Protein 5Z1Q (pdb70)

CATH classification: 1.10.238.10

Solvent-accessible surface area: 11464 Å² total

B-factor: mean 43.56, std 15.95, range [17.26, 105.07]

Sequence (215 aa):
LSEEQKQEIKEAFDLFDTNKTGSIDYHELKVARALGFDVKKPEILELNEYDREGNGYIGFDDFLDITEKIKNLSEEQKQEIKEAFDLFDTNKTGSIDYHELKVARALGFDVKKPEILELNEYDREGNGYIGFDDFLDITEKIKLSEEQKQEIKEAFDLFDTNKTGSIDYHELKVARALGFDVKKPEILELNEYDREGNGYIGFDDFLDITEKIKN

Foldseek 3Di:
DDPVVLVVLVVLQVVLPPVPDQKDAQVSLCVSVVVVDNDDDVVSVVLVVAPPVPPRIHGSVSSSVCCVVPVD/DDPVVLVLLVVLLVVLPVVVPQKDALVSLCVSVVVVDNDDDVVSVVLVVAPPVPPRIHGSVSSVVCVVVVD/DDPVVLVVLVVLLVVLCVPPDQWDFLVSLCVSVVVVDNDDDVVSVVLVVAPPVPPRIHGSVSSVVCCVVVVD

Structure (mmCIF, N/CA/C/O backbone):
data_5Z1Q
#
_entry.id   5Z1Q
#
_cell.length_a   42.945
_cell.length_b   43.045
_cell.length_c   43.087
_cell.angle_alpha   106.88
_cell.angle_beta   106.89
_cell.angle_gamma   106.61
#
_symmetry.space_group_name_H-M   'P 1'
#
loop_
_entity.id
_entity.type
_entity.pdbx_description
1 polymer 'Centrin protein'
2 non-polymer 'CALCIUM ION'
3 non-polymer 'CHLORIDE ION'
4 water water
#
loop_
_atom_site.group_PDB
_atom_site.id
_atom_site.type_symbol
_atom_site.label_atom_id
_atom_site.label_alt_id
_atom_site.label_comp_id
_atom_site.label_asym_id
_atom_site.label_entity_id
_atom_site.label_seq_id
_atom_site.pdbx_PDB_ins_code
_atom_site.Cartn_x
_atom_site.Cartn_y
_atom_site.Cartn_z
_atom_site.occupancy
_atom_site.B_iso_or_equiv
_atom_site.auth_seq_id
_atom_site.auth_comp_id
_atom_site.auth_asym_id
_atom_site.auth_atom_id
_atom_site.pdbx_PDB_model_num
ATOM 1 N N . LEU A 1 21 ? -8.498 2.425 18.955 1.00 64.69 21 LEU A N 1
ATOM 2 C CA . LEU A 1 21 ? -8.660 3.844 19.246 1.00 54.29 21 LEU A CA 1
ATOM 3 C C . LEU A 1 21 ? -7.937 4.214 20.536 1.00 67.47 21 LEU A C 1
ATOM 4 O O . LEU A 1 21 ? -7.404 5.316 20.667 1.00 61.56 21 LEU A O 1
ATOM 9 N N . SER A 1 22 ? -7.921 3.284 21.489 1.00 49.54 22 SER A N 1
ATOM 10 C CA . SER A 1 22 ? -7.246 3.520 22.755 1.00 49.43 22 SER A CA 1
ATOM 11 C C . SER A 1 22 ? -5.731 3.499 22.562 1.00 48.86 22 SER A C 1
ATOM 12 O O . SER A 1 22 ? -5.210 3.065 21.530 1.00 47.42 22 SER A O 1
ATOM 15 N N . GLU A 1 23 ? -5.019 3.978 23.585 1.00 47.84 23 GLU A N 1
ATOM 16 C CA . GLU A 1 23 ? -3.562 4.017 23.515 1.00 55.66 23 GLU A CA 1
ATOM 17 C C . GLU A 1 23 ? -2.976 2.613 23.441 1.00 54.46 23 GLU A C 1
ATOM 18 O O . GLU A 1 23 ? -1.971 2.386 22.756 1.00 59.97 23 GLU A O 1
ATOM 24 N N . GLU A 1 24 ? -3.591 1.656 24.140 1.00 56.38 24 GLU A N 1
ATOM 25 C CA . GLU A 1 24 ? -3.140 0.271 24.050 1.00 54.31 24 GLU A CA 1
ATOM 26 C C . GLU A 1 24 ? -3.338 -0.281 22.643 1.00 51.72 24 GLU A C 1
ATOM 27 O O . GLU A 1 24 ? -2.466 -0.977 22.112 1.00 54.97 24 GLU A O 1
ATOM 33 N N . GLN A 1 25 ? -4.480 0.026 22.023 1.00 46.37 25 GLN A N 1
ATOM 34 C CA . GLN A 1 25 ? -4.750 -0.471 20.678 1.00 42.78 25 GLN A CA 1
ATOM 35 C C . GLN A 1 25 ? -3.851 0.199 19.646 1.00 48.21 25 GLN A C 1
ATOM 36 O O . GLN A 1 25 ? -3.444 -0.436 18.665 1.00 40.42 25 GLN A O 1
ATOM 42 N N . LYS A 1 26 ? -3.533 1.482 19.844 1.00 45.25 26 LYS A N 1
ATOM 43 C CA . LYS A 1 26 ? -2.661 2.177 18.902 1.00 45.48 26 LYS A CA 1
ATOM 44 C C . LYS A 1 26 ? -1.233 1.647 18.971 1.00 43.68 26 LYS A C 1
ATOM 45 O O . LYS A 1 26 ? -0.540 1.581 17.949 1.00 38.28 26 LYS A O 1
ATOM 51 N N . GLN A 1 27 ? -0.775 1.269 20.167 1.00 36.66 27 GLN A N 1
ATOM 52 C CA . GLN A 1 27 ? 0.570 0.719 20.296 1.00 42.16 27 GLN A CA 1
ATOM 53 C C . GLN A 1 27 ? 0.691 -0.615 19.572 1.00 44.21 27 GLN A C 1
ATOM 54 O O . GLN A 1 27 ? 1.683 -0.860 18.878 1.00 45.54 27 GLN A O 1
ATOM 60 N N . GLU A 1 28 ? -0.313 -1.486 19.713 1.00 36.44 28 GLU A N 1
ATOM 61 C CA . GLU A 1 28 ? -0.281 -2.772 19.022 1.00 41.65 28 GLU A CA 1
ATOM 62 C C . GLU A 1 28 ? -0.228 -2.585 17.512 1.00 34.40 28 GLU A C 1
ATOM 63 O O . GLU A 1 28 ? 0.497 -3.304 16.814 1.00 38.88 28 GLU A O 1
ATOM 69 N N . ILE A 1 29 ? -0.995 -1.626 16.989 1.00 38.02 29 ILE A N 1
ATOM 70 C CA . ILE A 1 29 ? -0.936 -1.322 15.562 1.00 33.01 29 ILE A CA 1
ATOM 71 C C . ILE A 1 29 ? 0.438 -0.772 15.197 1.00 35.35 29 ILE A C 1
ATOM 72 O O . ILE A 1 29 ? 0.974 -1.057 14.119 1.00 34.21 29 ILE A O 1
ATOM 77 N N . LYS A 1 30 ? 1.036 0.014 16.096 1.00 35.00 30 LYS A N 1
ATOM 78 C CA . LYS A 1 30 ? 2.385 0.516 15.859 1.00 30.73 30 LYS A CA 1
ATOM 79 C C . LYS A 1 30 ? 3.413 -0.610 15.862 1.00 38.04 30 LYS A C 1
ATOM 80 O O . LYS A 1 30 ? 4.385 -0.560 15.099 1.00 46.71 30 LYS A O 1
ATOM 86 N N . GLU A 1 31 ? 3.217 -1.631 16.701 1.00 44.85 31 GLU A N 1
ATOM 87 C CA . GLU A 1 31 ? 4.152 -2.752 16.726 1.00 39.80 31 GLU A CA 1
ATOM 88 C C . GLU A 1 31 ? 4.144 -3.507 15.403 1.00 38.71 31 GLU A C 1
ATOM 89 O O . GLU A 1 31 ? 5.198 -3.942 14.925 1.00 47.89 31 GLU A O 1
ATOM 95 N N . ALA A 1 32 ? 2.967 -3.670 14.795 1.00 34.02 32 ALA A N 1
ATOM 96 C CA . ALA A 1 32 ? 2.891 -4.352 13.508 1.00 36.99 32 ALA A CA 1
ATOM 97 C C . ALA A 1 32 ? 3.574 -3.541 12.415 1.00 30.47 32 ALA A C 1
ATOM 98 O O . ALA A 1 32 ? 4.192 -4.109 11.507 1.00 38.79 32 ALA A O 1
ATOM 100 N N . PHE A 1 33 ? 3.475 -2.212 12.486 1.00 37.50 33 PHE A N 1
ATOM 101 C CA . PHE A 1 33 ? 4.115 -1.368 11.483 1.00 34.69 33 PHE A CA 1
ATOM 102 C C . PHE A 1 33 ? 5.632 -1.390 11.630 1.00 38.75 33 PHE A C 1
ATOM 103 O O . PHE A 1 33 ? 6.357 -1.515 10.636 1.00 33.14 33 PHE A O 1
ATOM 111 N N . ASP A 1 34 ? 6.129 -1.277 12.864 1.00 40.36 34 ASP A N 1
ATOM 112 C CA . ASP A 1 34 ? 7.569 -1.244 13.094 1.00 39.32 34 ASP A CA 1
ATOM 113 C C . ASP A 1 34 ? 8.239 -2.582 12.811 1.00 36.54 34 ASP A C 1
ATOM 114 O O . ASP A 1 34 ? 9.453 -2.616 12.585 1.00 42.51 34 ASP A O 1
ATOM 119 N N . LEU A 1 35 ? 7.482 -3.681 12.819 1.00 35.94 35 LEU A N 1
ATOM 120 C CA . LEU A 1 35 ? 8.082 -4.989 12.574 1.00 27.35 35 LEU A CA 1
ATOM 121 C C . LEU A 1 35 ? 8.510 -5.139 11.120 1.00 28.28 35 LEU A C 1
ATOM 122 O O . LEU A 1 35 ? 9.559 -5.729 10.833 1.00 43.49 35 LEU A O 1
ATOM 127 N N . PHE A 1 36 ? 7.717 -4.613 10.189 1.00 37.59 36 PHE A N 1
ATOM 128 C CA . PHE A 1 36 ? 7.997 -4.729 8.764 1.00 29.66 36 PHE A CA 1
ATOM 129 C C . PHE A 1 36 ? 8.500 -3.429 8.160 1.00 43.84 36 PHE A C 1
ATOM 130 O O . PHE A 1 36 ? 8.531 -3.296 6.933 1.00 43.87 36 PHE A O 1
ATOM 138 N N . ASP A 1 37 ? 8.887 -2.467 8.993 1.00 40.62 37 ASP A N 1
ATOM 139 C CA . ASP A 1 37 ? 9.535 -1.241 8.536 1.00 49.54 37 ASP A CA 1
ATOM 140 C C . ASP A 1 37 ? 11.035 -1.505 8.517 1.00 64.99 37 ASP A C 1
ATOM 141 O O . ASP A 1 37 ? 11.751 -1.240 9.486 1.00 72.97 37 ASP A O 1
ATOM 146 N N . THR A 1 38 ? 11.514 -2.044 7.394 1.00 56.52 38 THR A N 1
ATOM 147 C CA . THR A 1 38 ? 12.889 -2.514 7.272 1.00 55.46 38 THR A CA 1
ATOM 148 C C . THR A 1 38 ? 13.909 -1.385 7.314 1.00 74.10 38 THR A C 1
ATOM 149 O O . THR A 1 38 ? 14.746 -1.328 8.221 1.00 86.19 38 THR A O 1
ATOM 153 N N . ASN A 1 39 ? 13.846 -0.478 6.340 1.00 67.77 39 ASN A N 1
ATOM 154 C CA . ASN A 1 39 ? 14.899 0.513 6.161 1.00 81.14 39 ASN A CA 1
ATOM 155 C C . ASN A 1 39 ? 14.877 1.595 7.235 1.00 80.15 39 ASN A C 1
ATOM 156 O O . ASN A 1 39 ? 15.516 2.639 7.075 1.00 81.57 39 ASN A O 1
ATOM 161 N N . LYS A 1 40 ? 14.162 1.344 8.335 1.00 71.03 40 LYS A N 1
ATOM 162 C CA . LYS A 1 40 ? 13.961 2.292 9.430 1.00 62.95 40 LYS A CA 1
ATOM 163 C C . LYS A 1 40 ? 13.349 3.606 8.956 1.00 68.76 40 LYS A C 1
ATOM 164 O O . LYS A 1 40 ? 13.436 4.623 9.650 1.00 64.76 40 LYS A O 1
ATOM 170 N N . THR A 1 41 ? 12.705 3.597 7.795 1.00 65.87 41 THR A N 1
ATOM 171 C CA . THR A 1 41 ? 11.968 4.761 7.325 1.00 43.31 41 THR A CA 1
ATOM 172 C C . THR A 1 41 ? 10.596 4.732 7.998 1.00 54.07 41 THR A C 1
ATOM 173 O O . THR A 1 41 ? 10.309 3.904 8.866 1.00 79.11 41 THR A O 1
ATOM 177 N N . GLY A 1 42 ? 9.728 5.657 7.606 1.00 52.42 42 GLY A N 1
ATOM 178 C CA . GLY A 1 42 ? 8.416 5.726 8.212 1.00 37.43 42 GLY A CA 1
ATOM 179 C C . GLY A 1 42 ? 7.375 5.148 7.281 1.00 27.13 42 GLY A C 1
ATOM 180 O O . GLY A 1 42 ? 6.195 5.500 7.358 1.00 52.63 42 GLY A O 1
ATOM 181 N N . SER A 1 43 ? 7.804 4.241 6.406 1.00 27.01 43 SER A N 1
ATOM 182 C CA . SER A 1 43 ? 6.993 3.804 5.283 1.00 39.81 43 SER A CA 1
ATOM 183 C C . SER A 1 43 ? 7.023 2.288 5.148 1.00 33.65 43 SER A C 1
ATOM 184 O O . SER A 1 43 ? 7.922 1.610 5.652 1.00 40.82 43 SER A O 1
ATOM 187 N N . ILE A 1 44 ? 6.017 1.771 4.448 1.00 40.20 44 ILE A N 1
ATOM 188 C CA . ILE A 1 44 ? 5.937 0.367 4.066 1.00 35.00 44 ILE A CA 1
ATOM 189 C C . ILE A 1 44 ? 5.454 0.301 2.624 1.00 31.21 44 ILE A C 1
ATOM 190 O O . ILE A 1 44 ? 4.643 1.129 2.194 1.00 32.38 44 ILE A O 1
ATOM 195 N N . ASP A 1 45 ? 5.954 -0.677 1.874 1.00 33.92 45 ASP A N 1
ATOM 196 C CA . ASP A 1 45 ? 5.558 -0.838 0.482 1.00 36.22 45 ASP A CA 1
ATOM 197 C C . ASP A 1 45 ? 4.492 -1.934 0.405 1.00 36.88 45 ASP A C 1
ATOM 198 O O . ASP A 1 45 ? 4.058 -2.468 1.428 1.00 36.19 45 ASP A O 1
ATOM 203 N N . TYR A 1 46 ? 4.061 -2.280 -0.811 1.00 35.74 46 TYR A N 1
ATOM 204 C CA . TYR A 1 46 ? 3.003 -3.272 -0.976 1.00 33.03 46 TYR A CA 1
ATOM 205 C C . TYR A 1 46 ? 3.170 -4.539 -0.145 1.00 35.76 46 TYR A C 1
ATOM 206 O O . TYR A 1 46 ? 2.278 -4.911 0.626 1.00 40.95 46 TYR A O 1
ATOM 215 N N . HIS A 1 47 ? 4.311 -5.216 -0.293 1.00 37.28 47 HIS A N 1
ATOM 216 C CA . HIS A 1 47 ? 4.507 -6.500 0.373 1.00 34.04 47 HIS A CA 1
ATOM 217 C C . HIS A 1 47 ? 4.486 -6.353 1.889 1.00 34.20 47 HIS A C 1
ATOM 218 O O . HIS A 1 47 ? 3.993 -7.237 2.599 1.00 41.53 47 HIS A O 1
ATOM 225 N N . GLU A 1 48 ? 5.018 -5.244 2.403 1.00 30.85 48 GLU A N 1
ATOM 226 C CA . GLU A 1 48 ? 5.060 -5.053 3.848 1.00 38.18 48 GLU A CA 1
ATOM 227 C C . GLU A 1 48 ? 3.687 -4.707 4.409 1.00 37.17 48 GLU A C 1
ATOM 228 O O . GLU A 1 48 ? 3.411 -4.988 5.581 1.00 42.55 48 GLU A O 1
ATOM 234 N N . LEU A 1 49 ? 2.815 -4.109 3.595 1.00 32.70 49 LEU A N 1
ATOM 235 C CA . LEU A 1 49 ? 1.448 -3.860 4.041 1.00 34.92 49 LEU A CA 1
ATOM 236 C C . LEU A 1 49 ? 0.663 -5.161 4.155 1.00 31.21 49 LEU A C 1
ATOM 237 O O . LEU A 1 49 ? -0.172 -5.311 5.054 1.00 33.67 49 LEU A O 1
ATOM 242 N N . LYS A 1 50 ? 0.924 -6.116 3.259 1.00 34.32 50 LYS A N 1
ATOM 243 C CA . LYS A 1 50 ? 0.195 -7.380 3.285 1.00 38.67 50 LYS A CA 1
ATOM 244 C C . LYS A 1 50 ? 0.496 -8.167 4.554 1.00 30.96 50 LYS A C 1
ATOM 245 O O . LYS A 1 50 ? -0.419 -8.624 5.249 1.00 28.46 50 LYS A O 1
ATOM 251 N N . VAL A 1 51 ? 1.781 -8.335 4.873 1.00 27.28 51 VAL A N 1
ATOM 252 C CA . VAL A 1 51 ? 2.151 -9.134 6.036 1.00 31.14 51 VAL A CA 1
ATOM 253 C C . VAL A 1 51 ? 1.802 -8.411 7.331 1.00 27.38 51 VAL A C 1
ATOM 254 O O . VAL A 1 51 ? 1.515 -9.054 8.349 1.00 27.65 51 VAL A O 1
ATOM 258 N N . ALA A 1 52 ? 1.818 -7.076 7.325 1.00 25.70 52 ALA A N 1
ATOM 259 C CA . ALA A 1 52 ? 1.462 -6.333 8.529 1.00 28.94 52 ALA A CA 1
ATOM 260 C C . ALA A 1 52 ? -0.010 -6.516 8.876 1.00 28.59 52 ALA A C 1
ATOM 261 O O . ALA A 1 52 ? -0.359 -6.700 10.048 1.00 28.71 52 ALA A O 1
ATOM 271 N N . ARG A 1 54 ? -1.861 -9.051 7.850 1.00 24.53 54 ARG A N 1
ATOM 272 C CA . ARG A 1 54 ? -2.010 -10.459 8.201 1.00 26.03 54 ARG A CA 1
ATOM 273 C C . ARG A 1 54 ? -1.487 -10.743 9.602 1.00 27.99 54 ARG A C 1
ATOM 274 O O . ARG A 1 54 ? -1.987 -11.650 10.277 1.00 30.10 54 ARG A O 1
ATOM 282 N N . ALA A 1 55 ? -0.486 -9.985 10.054 1.00 25.77 55 ALA A N 1
ATOM 283 C CA . ALA A 1 55 ? -0.010 -10.096 11.426 1.00 32.42 55 ALA A CA 1
ATOM 284 C C . ALA A 1 55 ? -1.015 -9.557 12.432 1.00 32.26 55 ALA A C 1
ATOM 285 O O . ALA A 1 55 ? -0.872 -9.821 13.630 1.00 34.45 55 ALA A O 1
ATOM 287 N N . LEU A 1 56 ? -2.015 -8.805 11.982 1.00 36.95 56 LEU A N 1
ATOM 288 C CA . LEU A 1 56 ? -3.083 -8.327 12.845 1.00 30.89 56 LEU A CA 1
ATOM 289 C C . LEU A 1 56 ? -4.358 -9.145 12.695 1.00 29.83 56 LEU A C 1
ATOM 290 O O . LEU A 1 56 ? -5.400 -8.752 13.227 1.00 36.98 56 LEU A O 1
ATOM 295 N N . GLY A 1 57 ? -4.301 -10.265 11.980 1.00 33.20 57 GLY A N 1
ATOM 296 C CA . GLY A 1 57 ? -5.426 -11.168 11.870 1.00 27.64 57 GLY A CA 1
ATOM 297 C C . GLY A 1 57 ? -6.313 -10.988 10.659 1.00 29.95 57 GLY A C 1
ATOM 298 O O . GLY A 1 57 ? -7.386 -11.599 10.609 1.00 39.15 57 GLY A O 1
ATOM 299 N N . PHE A 1 58 ? -5.904 -10.183 9.682 1.00 38.50 58 PHE A N 1
ATOM 300 C CA . PHE A 1 58 ? -6.714 -9.905 8.499 1.00 31.64 58 PHE A CA 1
ATOM 301 C C . PHE A 1 58 ? -6.065 -10.561 7.287 1.00 36.56 58 PHE A C 1
ATOM 302 O O . PHE A 1 58 ? -4.968 -10.171 6.874 1.00 38.44 58 PHE A O 1
ATOM 310 N N . ASP A 1 59 ? -6.751 -11.553 6.715 1.00 47.15 59 ASP A N 1
ATOM 311 C CA . ASP A 1 59 ? -6.262 -12.270 5.537 1.00 46.29 59 ASP A CA 1
ATOM 312 C C . ASP A 1 59 ? -6.597 -11.462 4.282 1.00 42.50 59 ASP A C 1
ATOM 313 O O . ASP A 1 59 ? -7.480 -11.798 3.491 1.00 49.76 59 ASP A O 1
ATOM 318 N N . VAL A 1 60 ? -5.860 -10.371 4.109 1.00 38.19 60 VAL A N 1
ATOM 319 C CA . VAL A 1 60 ? -6.042 -9.509 2.948 1.00 35.12 60 VAL A CA 1
ATOM 320 C C . VAL A 1 60 ? -5.352 -10.129 1.740 1.00 43.73 60 VAL A C 1
ATOM 321 O O . VAL A 1 60 ? -4.319 -10.797 1.856 1.00 41.34 60 VAL A O 1
ATOM 325 N N . LYS A 1 61 ? -5.935 -9.910 0.567 1.00 33.61 61 LYS A N 1
ATOM 326 C CA . LYS A 1 61 ? -5.395 -10.404 -0.689 1.00 34.46 61 LYS A CA 1
ATOM 327 C C . LYS A 1 61 ? -5.028 -9.230 -1.589 1.00 40.94 61 LYS A C 1
ATOM 328 O O . LYS A 1 61 ? -5.344 -8.073 -1.303 1.00 26.76 61 LYS A O 1
ATOM 334 N N . LYS A 1 62 ? -4.360 -9.557 -2.695 1.00 27.15 62 LYS A N 1
ATOM 335 C CA . LYS A 1 62 ? -3.765 -8.547 -3.573 1.00 39.12 62 LYS A CA 1
ATOM 336 C C . LYS A 1 62 ? -4.734 -7.465 -4.037 1.00 38.32 62 LYS A C 1
ATOM 337 O O . LYS A 1 62 ? -4.363 -6.279 -3.977 1.00 28.96 62 LYS A O 1
ATOM 343 N N . PRO A 1 63 ? -5.951 -7.768 -4.511 1.00 30.53 63 PRO A N 1
ATOM 344 C CA . PRO A 1 63 ? -6.833 -6.676 -4.962 1.00 35.67 63 PRO A CA 1
ATOM 345 C C . PRO A 1 63 ? -7.178 -5.680 -3.868 1.00 31.42 63 PRO A C 1
ATOM 346 O O . PRO A 1 63 ? -7.314 -4.482 -4.147 1.00 36.80 63 PRO A O 1
ATOM 350 N N . GLU A 1 64 ? -7.320 -6.140 -2.624 1.00 29.73 64 GLU A N 1
ATOM 351 C CA . GLU A 1 64 ? -7.627 -5.221 -1.533 1.00 28.52 64 GLU A CA 1
ATOM 352 C C . GLU A 1 64 ? -6.415 -4.371 -1.172 1.00 26.61 64 GLU A C 1
ATOM 353 O O . GLU A 1 64 ? -6.554 -3.187 -0.840 1.00 25.02 64 GLU A O 1
ATOM 359 N N . ILE A 1 65 ? -5.217 -4.956 -1.233 1.00 25.50 65 ILE A N 1
ATOM 360 C CA . ILE A 1 65 ? -4.012 -4.222 -0.861 1.00 27.59 65 ILE A CA 1
ATOM 361 C C . ILE A 1 65 ? -3.708 -3.132 -1.882 1.00 25.50 65 ILE A C 1
ATOM 362 O O . ILE A 1 65 ? -3.396 -1.992 -1.517 1.00 36.78 65 ILE A O 1
ATOM 367 N N . LEU A 1 66 ? -3.793 -3.462 -3.174 1.00 24.51 66 LEU A N 1
ATOM 368 C CA . LEU A 1 66 ? -3.565 -2.456 -4.207 1.00 30.66 66 LEU A CA 1
ATOM 369 C C . LEU A 1 66 ? -4.592 -1.336 -4.130 1.00 32.14 66 LEU A C 1
ATOM 370 O O . LEU A 1 66 ? -4.275 -0.182 -4.440 1.00 36.32 66 LEU A O 1
ATOM 375 N N . GLU A 1 67 ? -5.821 -1.654 -3.721 1.00 33.22 67 GLU A N 1
ATOM 376 C CA . GLU A 1 67 ? -6.829 -0.615 -3.544 1.00 34.91 67 GLU A CA 1
ATOM 377 C C . GLU A 1 67 ? -6.463 0.310 -2.391 1.00 45.19 67 GLU A C 1
ATOM 378 O O . GLU A 1 67 ? -6.662 1.528 -2.475 1.00 44.02 67 GLU A O 1
ATOM 384 N N . LEU A 1 68 ? -5.920 -0.249 -1.306 1.00 32.59 68 LEU A N 1
ATOM 385 C CA . LEU A 1 68 ? -5.515 0.573 -0.171 1.00 35.71 68 LEU A CA 1
ATOM 386 C C . LEU A 1 68 ? -4.295 1.421 -0.507 1.00 27.62 68 LEU A C 1
ATOM 387 O O . LEU A 1 68 ? -4.217 2.589 -0.109 1.00 36.30 68 LEU A O 1
ATOM 400 N N . ASN A 1 70 ? -3.352 2.612 -3.486 1.00 38.70 70 ASN A N 1
ATOM 401 C CA . ASN A 1 70 ? -3.739 3.719 -4.355 1.00 4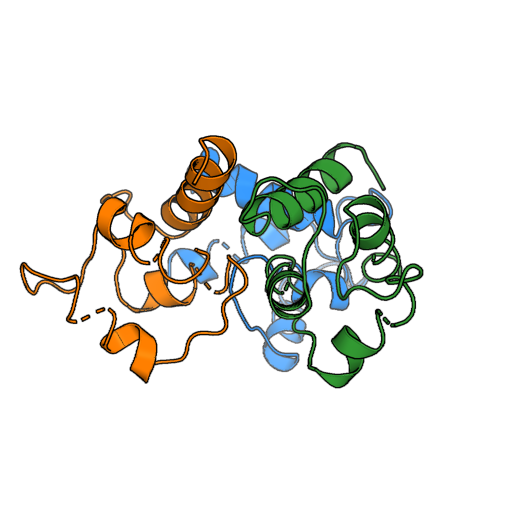1.55 70 ASN A CA 1
ATOM 402 C C . ASN A 1 70 ? -4.557 4.768 -3.613 1.00 35.79 70 ASN A C 1
ATOM 403 O O . ASN A 1 70 ? -4.577 5.935 -4.019 1.00 47.88 70 ASN A O 1
ATOM 408 N N . GLU A 1 71 ? -5.237 4.379 -2.532 1.00 47.42 71 GLU A N 1
ATOM 409 C CA . GLU A 1 71 ? -6.002 5.344 -1.751 1.00 32.31 71 GLU A CA 1
ATOM 410 C C . GLU A 1 71 ? -5.113 6.194 -0.853 1.00 42.22 71 GLU A C 1
ATOM 411 O O . GLU A 1 71 ? -5.453 7.347 -0.566 1.00 45.78 71 GLU A O 1
ATOM 417 N N . TYR A 1 72 ? -3.977 5.653 -0.406 1.00 30.61 72 TYR A N 1
ATOM 418 C CA . TYR A 1 72 ? -3.144 6.326 0.579 1.00 41.02 72 TYR A CA 1
ATOM 419 C C . TYR A 1 72 ? -1.769 6.731 0.067 1.00 39.37 72 TYR A C 1
ATOM 420 O O . TYR A 1 72 ? -1.130 7.585 0.689 1.00 39.62 72 TYR A O 1
ATOM 429 N N . ASP A 1 73 ? -1.295 6.151 -1.038 1.00 29.68 73 ASP A N 1
ATOM 430 C CA . ASP A 1 73 ? -0.036 6.578 -1.651 1.00 41.52 73 ASP A CA 1
ATOM 431 C C . ASP A 1 73 ? -0.331 7.806 -2.509 1.00 38.35 73 ASP A C 1
ATOM 432 O O . ASP A 1 73 ? -0.464 7.743 -3.733 1.00 47.61 73 ASP A O 1
ATOM 437 N N . ARG A 1 74 ? -0.435 8.953 -1.833 1.00 42.72 74 ARG A N 1
ATOM 438 C CA . ARG A 1 74 ? -0.820 10.185 -2.513 1.00 35.50 74 ARG A CA 1
ATOM 439 C C . ARG A 1 74 ? 0.300 10.705 -3.406 1.00 37.38 74 ARG A C 1
ATOM 440 O O . ARG A 1 74 ? 0.044 11.170 -4.523 1.00 49.12 74 ARG A O 1
ATOM 448 N N . GLU A 1 75 ? 1.545 10.638 -2.936 1.00 43.23 75 GLU A N 1
ATOM 449 C CA . GLU A 1 75 ? 2.676 11.097 -3.732 1.00 46.79 75 GLU A CA 1
ATOM 450 C C . GLU A 1 75 ? 3.053 10.124 -4.842 1.00 46.53 75 GLU A C 1
ATOM 451 O O . GLU A 1 75 ? 3.880 10.473 -5.691 1.00 47.51 75 GLU A O 1
ATOM 457 N N . GLY A 1 76 ? 2.475 8.928 -4.856 1.00 48.04 76 GLY A N 1
ATOM 458 C CA . GLY A 1 76 ? 2.729 7.976 -5.924 1.00 29.57 76 GLY A CA 1
ATOM 459 C C . GLY A 1 76 ? 4.145 7.443 -5.976 1.00 39.41 76 GLY A C 1
ATOM 460 O O . GLY A 1 76 ? 4.734 7.368 -7.062 1.00 48.45 76 GLY A O 1
ATOM 461 N N . ASN A 1 77 ? 4.707 7.068 -4.828 1.00 31.25 77 ASN A N 1
ATOM 462 C CA . ASN A 1 77 ? 6.054 6.517 -4.766 1.00 41.01 77 ASN A CA 1
ATOM 463 C C . ASN A 1 77 ? 6.084 5.069 -4.297 1.00 38.14 77 ASN A C 1
ATOM 464 O O . ASN A 1 77 ? 7.173 4.512 -4.121 1.00 36.75 77 ASN A O 1
ATOM 469 N N . GLY A 1 78 ? 4.925 4.446 -4.091 1.00 34.28 78 GLY A N 1
ATOM 470 C CA . GLY A 1 78 ? 4.884 3.061 -3.667 1.00 33.20 78 GLY A CA 1
ATOM 471 C C . GLY A 1 78 ? 5.031 2.838 -2.181 1.00 36.43 78 GLY A C 1
ATOM 472 O O . GLY A 1 78 ? 5.313 1.711 -1.763 1.00 27.86 78 GLY A O 1
ATOM 473 N N . TYR A 1 79 ? 4.848 3.875 -1.367 1.00 25.38 79 TYR A N 1
ATOM 474 C CA . TYR A 1 79 ? 4.979 3.767 0.078 1.00 35.35 79 TYR A CA 1
ATOM 475 C C . TYR A 1 79 ? 3.843 4.521 0.753 1.00 32.07 79 TYR A C 1
ATOM 476 O O . TYR A 1 79 ? 3.308 5.489 0.206 1.00 30.61 79 TYR A O 1
ATOM 485 N N . ILE A 1 80 ? 3.480 4.065 1.951 1.00 27.33 80 ILE A N 1
ATOM 486 C CA . ILE A 1 80 ? 2.519 4.755 2.801 1.00 33.31 80 ILE A CA 1
ATOM 487 C C . ILE A 1 80 ? 3.115 4.872 4.197 1.00 29.82 80 ILE A C 1
ATOM 488 O O . ILE A 1 80 ? 3.922 4.039 4.619 1.00 36.57 80 ILE A O 1
ATOM 493 N N . GLY A 1 81 ? 2.715 5.923 4.914 1.00 19.92 81 GLY A N 1
ATOM 494 C CA . GLY A 1 81 ? 3.219 6.170 6.248 1.00 26.47 81 GLY A CA 1
ATOM 495 C C . GLY A 1 81 ? 2.451 5.408 7.314 1.00 27.99 81 GLY A C 1
ATOM 496 O O . GLY A 1 81 ? 1.488 4.691 7.043 1.00 29.43 81 GLY A O 1
ATOM 497 N N . PHE A 1 82 ? 2.901 5.577 8.560 1.00 25.71 82 PHE A N 1
ATOM 498 C CA . P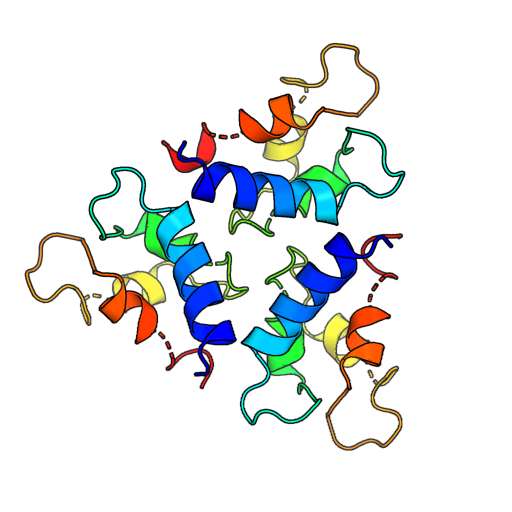HE A 1 82 ? 2.236 4.914 9.678 1.00 30.82 82 PHE A CA 1
ATOM 499 C C . PHE A 1 82 ? 0.831 5.462 9.892 1.00 31.47 82 PHE A C 1
ATOM 500 O O . PHE A 1 82 ? -0.105 4.697 10.157 1.00 29.57 82 PHE A O 1
ATOM 508 N N . ASP A 1 83 ? 0.664 6.783 9.796 1.00 24.68 83 ASP A N 1
ATOM 509 C CA . ASP A 1 83 ? -0.662 7.368 9.962 1.00 29.09 83 ASP A CA 1
ATOM 510 C C . ASP A 1 83 ? -1.608 6.924 8.856 1.00 26.43 83 ASP A C 1
ATOM 511 O O . ASP A 1 83 ? -2.823 6.848 9.071 1.00 30.21 83 ASP A O 1
ATOM 516 N N . ASP A 1 84 ? -1.075 6.632 7.667 1.00 27.06 84 ASP A N 1
ATOM 517 C CA . ASP A 1 84 ? -1.870 5.957 6.648 1.00 26.44 84 ASP A CA 1
ATOM 518 C C . ASP A 1 84 ? -2.263 4.562 7.116 1.00 24.51 84 ASP A C 1
ATOM 519 O O . ASP A 1 84 ? -3.424 4.155 6.997 1.00 29.48 84 ASP A O 1
ATOM 524 N N . PHE A 1 85 ? -1.298 3.818 7.662 1.00 29.75 85 PHE A N 1
ATOM 525 C CA . PHE A 1 85 ? -1.573 2.472 8.155 1.00 26.55 85 PHE A CA 1
ATOM 526 C C . PHE A 1 85 ? -2.499 2.501 9.364 1.00 22.10 85 PHE A C 1
ATOM 527 O O . PHE A 1 85 ? -3.342 1.611 9.528 1.00 28.99 85 PHE A O 1
ATOM 535 N N . LEU A 1 86 ? -2.358 3.514 10.222 1.00 34.76 86 LEU A N 1
ATOM 536 C CA . LEU A 1 86 ? -3.234 3.629 11.384 1.00 30.57 86 LEU A CA 1
ATOM 537 C C . LEU A 1 86 ? -4.681 3.861 10.965 1.00 38.67 86 LEU A C 1
ATOM 538 O O . LEU A 1 86 ? -5.609 3.322 11.581 1.00 33.87 86 LEU A O 1
ATOM 543 N N . ASP A 1 87 ? -4.895 4.659 9.917 1.00 31.04 87 ASP A N 1
ATOM 544 C CA . ASP A 1 87 ? -6.253 4.902 9.446 1.00 31.13 87 ASP A CA 1
ATOM 545 C C . ASP A 1 87 ? -6.832 3.679 8.745 1.00 29.93 87 ASP A C 1
ATOM 546 O O . ASP A 1 87 ? -8.045 3.446 8.811 1.00 42.07 87 ASP A O 1
ATOM 551 N N . ILE A 1 88 ? -5.990 2.895 8.069 1.00 34.98 88 ILE A N 1
ATOM 552 C CA . ILE A 1 88 ? -6.462 1.668 7.432 1.00 31.68 88 ILE A CA 1
ATOM 553 C C . ILE A 1 88 ? -6.978 0.693 8.482 1.00 31.71 88 ILE A C 1
ATOM 554 O O . ILE A 1 88 ? -8.086 0.156 8.368 1.00 33.68 88 ILE A O 1
ATOM 567 N N . THR A 1 90 ? -7.861 1.378 11.449 1.00 30.11 90 THR A N 1
ATOM 568 C CA . THR A 1 90 ? -9.018 1.974 12.109 1.00 25.98 90 THR A CA 1
ATOM 569 C C . THR A 1 90 ? -10.301 1.635 11.359 1.00 37.83 90 THR A C 1
ATOM 570 O O . THR A 1 90 ? -11.304 1.245 11.966 1.00 46.16 90 THR A O 1
ATOM 574 N N . GLU A 1 91 ? -10.281 1.766 10.031 1.00 40.02 91 GLU A N 1
ATOM 575 C CA . GLU A 1 91 ? -11.460 1.438 9.236 1.00 39.14 91 GLU A CA 1
ATOM 576 C C . GLU A 1 91 ? -11.795 -0.046 9.327 1.00 41.02 91 GLU A C 1
ATOM 577 O O . GLU A 1 91 ? -12.972 -0.424 9.370 1.00 48.55 91 GLU A O 1
ATOM 583 N N . LYS A 1 92 ? -10.773 -0.903 9.371 1.00 40.86 92 LYS A N 1
ATOM 584 C CA . LYS A 1 92 ? -11.015 -2.343 9.359 1.00 35.51 92 LYS A CA 1
ATOM 585 C C . LYS A 1 92 ? -11.565 -2.833 10.694 1.00 40.95 92 LYS A C 1
ATOM 586 O O . LYS A 1 92 ? -12.485 -3.657 10.726 1.00 52.62 92 LYS A O 1
ATOM 592 N N . ILE A 1 93 ? -11.019 -2.339 11.806 1.00 47.08 93 ILE A N 1
ATOM 593 C CA . ILE A 1 93 ? -11.414 -2.859 13.112 1.00 38.36 93 ILE A CA 1
ATOM 594 C C . ILE A 1 93 ? -12.738 -2.257 13.567 1.00 46.04 93 ILE A C 1
ATOM 595 O O . ILE A 1 93 ? -13.627 -2.977 14.034 1.00 51.62 93 ILE A O 1
ATOM 600 N N . LYS A 1 94 ? -12.900 -0.939 13.435 1.00 62.49 94 LYS A N 1
ATOM 601 C CA . LYS A 1 94 ? -14.110 -0.280 13.915 1.00 65.10 94 LYS A CA 1
ATOM 602 C C . LYS A 1 94 ? -15.343 -0.619 13.086 1.00 74.06 94 LYS A C 1
ATOM 603 O O . LYS A 1 94 ? -16.455 -0.271 13.498 1.00 91.82 94 LYS A O 1
ATOM 609 N N . ASN A 1 95 ? -15.181 -1.275 11.941 1.00 73.16 95 ASN A N 1
ATOM 610 C CA . ASN A 1 95 ? -16.318 -1.676 11.120 1.00 74.49 95 ASN A CA 1
ATOM 611 C C . ASN A 1 95 ? -16.442 -3.196 11.065 1.00 78.69 95 ASN A C 1
ATOM 612 O O . ASN A 1 95 ? -16.935 -3.754 10.085 1.00 69.59 95 ASN A O 1
ATOM 617 N N . LEU B 1 21 ? -0.116 -21.705 31.052 1.00 54.54 21 LEU B N 1
ATOM 618 C CA . LEU B 1 21 ? 0.237 -20.434 30.430 1.00 65.76 21 LEU B CA 1
ATOM 619 C C . LEU B 1 21 ? 0.846 -19.471 31.442 1.00 64.66 21 LEU B C 1
ATOM 620 O O . LEU B 1 21 ? 0.276 -19.230 32.506 1.00 66.20 21 LEU B O 1
ATOM 625 N N . SER B 1 22 ? 2.004 -18.917 31.099 1.00 54.53 22 SER B N 1
ATOM 626 C CA . SER B 1 22 ? 2.683 -17.980 31.977 1.00 47.07 22 SER B CA 1
ATOM 627 C C . SER B 1 22 ? 2.058 -16.591 31.868 1.00 48.35 22 SER B C 1
ATOM 628 O O . SER B 1 22 ? 1.162 -16.338 31.058 1.00 48.64 22 SER B O 1
ATOM 631 N N . GLU B 1 23 ? 2.551 -15.679 32.709 1.00 47.42 23 GLU B N 1
ATOM 632 C CA . GLU B 1 23 ? 2.072 -14.301 32.683 1.00 50.25 23 GLU B CA 1
ATOM 633 C C . GLU B 1 23 ? 2.389 -13.632 31.351 1.00 51.61 23 GLU B C 1
ATOM 634 O O . GLU B 1 23 ? 1.575 -12.866 30.823 1.00 52.13 23 GLU B O 1
ATOM 640 N N . GLU B 1 24 ? 3.571 -13.907 30.795 1.00 53.77 24 GLU B N 1
ATOM 641 C CA . GLU B 1 24 ? 3.918 -13.362 29.487 1.00 55.34 24 GLU B CA 1
ATOM 642 C C . GLU B 1 24 ? 2.978 -13.886 28.409 1.00 59.63 24 GLU B C 1
ATOM 643 O O . GLU B 1 24 ? 2.542 -13.130 27.532 1.00 58.57 24 GLU B O 1
ATOM 649 N N . GLN B 1 25 ? 2.651 -15.179 28.460 1.00 46.23 25 GLN B N 1
ATOM 650 C CA . GLN B 1 25 ? 1.732 -15.750 27.482 1.00 43.18 25 GLN B CA 1
ATOM 651 C C . GLN B 1 25 ? 0.322 -15.202 27.661 1.00 46.89 25 GLN B C 1
ATOM 652 O O . GLN B 1 25 ? -0.364 -14.908 26.675 1.00 38.19 25 GLN B O 1
ATOM 658 N N . LYS B 1 26 ? -0.127 -15.055 28.911 1.00 45.87 26 LYS B N 1
ATOM 659 C CA . LYS B 1 26 ? -1.474 -14.548 29.156 1.00 39.83 26 LYS B CA 1
ATOM 660 C C . LYS B 1 26 ? -1.607 -13.092 28.728 1.00 37.10 26 LYS B C 1
ATOM 661 O O . LYS B 1 26 ? -2.666 -12.677 28.242 1.00 38.97 26 LYS B O 1
ATOM 667 N N . GLN B 1 27 ? -0.547 -12.300 28.905 1.00 32.88 27 GLN B N 1
ATOM 668 C CA . GLN B 1 27 ? -0.578 -10.917 28.440 1.00 37.66 27 GLN B CA 1
ATOM 669 C C . GLN B 1 27 ? -0.735 -10.855 26.926 1.00 38.71 27 GLN B C 1
ATOM 670 O O . GLN B 1 27 ? -1.505 -10.040 26.407 1.00 36.79 27 GLN B O 1
ATOM 676 N N . GLU B 1 28 ? -0.023 -11.723 26.202 1.00 29.78 28 GLU B N 1
ATOM 677 C CA . GLU B 1 28 ? -0.132 -11.740 24.747 1.00 37.77 28 GLU B CA 1
ATOM 678 C C . GLU B 1 28 ? -1.534 -12.136 24.302 1.00 38.09 28 GLU B C 1
ATOM 679 O O . GLU B 1 28 ? -2.065 -11.580 23.334 1.00 33.82 28 GLU B O 1
ATOM 685 N N . ILE B 1 29 ? -2.146 -13.102 24.992 1.00 42.82 29 ILE B N 1
ATOM 686 C CA . ILE B 1 29 ? -3.542 -13.432 24.721 1.00 37.78 29 ILE B CA 1
ATOM 687 C C . ILE B 1 29 ? -4.431 -12.234 25.026 1.00 29.96 29 ILE B C 1
ATOM 688 O O . ILE B 1 29 ? -5.411 -11.969 24.319 1.00 31.87 29 ILE B O 1
ATOM 693 N N . LYS B 1 30 ? -4.093 -11.482 26.077 1.00 35.91 30 LYS B N 1
ATOM 694 C CA . LYS B 1 30 ? -4.871 -10.299 26.429 1.00 32.09 30 LYS B CA 1
ATOM 695 C C . LYS B 1 30 ? -4.723 -9.195 25.390 1.00 38.58 30 LYS B C 1
ATOM 696 O O . LYS B 1 30 ? -5.682 -8.460 25.131 1.00 50.67 30 LYS B O 1
ATOM 702 N N . GLU B 1 31 ? -3.538 -9.060 24.787 1.00 39.88 31 GLU B N 1
ATOM 703 C CA . GLU B 1 31 ? -3.345 -8.028 23.772 1.00 38.11 31 GLU B CA 1
ATOM 704 C C . GLU B 1 31 ? -4.193 -8.303 22.538 1.00 37.28 31 GLU B C 1
ATOM 705 O O . GLU B 1 31 ? -4.739 -7.373 21.932 1.00 42.35 31 GLU B O 1
ATOM 711 N N . ALA B 1 32 ? -4.318 -9.575 22.149 1.00 28.78 32 ALA B N 1
ATOM 712 C CA . ALA B 1 32 ? -5.153 -9.916 21.003 1.00 31.22 32 ALA B CA 1
ATOM 713 C C . ALA B 1 32 ? -6.627 -9.661 21.287 1.00 30.78 32 ALA B C 1
ATOM 714 O O . ALA B 1 32 ? -7.376 -9.286 20.378 1.00 37.32 32 ALA B O 1
ATOM 716 N N . PHE B 1 33 ? -7.058 -9.856 22.534 1.00 32.54 33 PHE B N 1
ATOM 717 C CA . PHE B 1 33 ? -8.453 -9.608 22.882 1.00 28.35 33 PHE B CA 1
ATOM 718 C C . PHE B 1 33 ? -8.756 -8.115 22.916 1.00 36.27 33 PHE B C 1
ATOM 719 O O . PHE B 1 33 ? -9.784 -7.672 22.391 1.00 38.13 33 PHE B O 1
ATOM 727 N N . ASP B 1 34 ? -7.869 -7.323 23.526 1.00 26.56 34 ASP B N 1
ATOM 728 C CA . ASP B 1 34 ? -8.109 -5.891 23.664 1.00 41.84 34 ASP B CA 1
ATOM 729 C C . ASP B 1 34 ? -8.018 -5.149 22.337 1.00 39.88 34 ASP B C 1
ATOM 730 O O . ASP B 1 34 ? -8.536 -4.032 22.233 1.00 42.35 34 ASP B O 1
ATOM 735 N N . LEU B 1 35 ? -7.373 -5.734 21.327 1.00 33.42 35 LEU B N 1
ATOM 736 C CA . LEU B 1 35 ? -7.267 -5.059 20.038 1.00 30.53 35 LEU B CA 1
ATOM 737 C C . LEU B 1 35 ? -8.609 -5.026 19.318 1.00 27.97 35 LEU B C 1
ATOM 738 O O . LEU B 1 35 ? -8.941 -4.037 18.655 1.00 41.50 35 LEU B O 1
ATOM 743 N N . PHE B 1 36 ? -9.398 -6.092 19.442 1.00 26.33 36 PHE B N 1
ATOM 744 C CA . PHE B 1 36 ? -10.670 -6.204 18.742 1.00 34.47 36 PHE B CA 1
ATOM 745 C C . PHE B 1 36 ? -11.867 -6.009 19.662 1.00 46.10 36 PHE B C 1
ATOM 746 O O . PHE B 1 36 ? -13.000 -6.289 19.258 1.00 44.09 36 PHE B O 1
ATOM 754 N N . ASP B 1 37 ? -11.643 -5.541 20.888 1.00 38.95 37 ASP B N 1
ATOM 755 C CA . ASP B 1 37 ? -12.728 -5.131 21.777 1.00 54.47 37 ASP B CA 1
ATOM 756 C C . ASP B 1 37 ? -13.138 -3.727 21.349 1.00 66.01 37 ASP B C 1
ATOM 757 O O . ASP B 1 37 ? -12.640 -2.722 21.859 1.00 79.11 37 ASP B O 1
ATOM 762 N N . THR B 1 38 ? -14.058 -3.666 20.384 1.00 69.69 38 THR B N 1
ATOM 763 C CA . THR B 1 38 ? -14.352 -2.408 19.703 1.00 72.13 38 THR B CA 1
ATOM 764 C C . THR B 1 38 ? -14.950 -1.380 20.656 1.00 86.72 38 THR B C 1
ATOM 765 O O . THR B 1 38 ? -14.518 -0.221 20.687 1.00 84.29 38 THR B O 1
ATOM 769 N N . ASN B 1 39 ? -15.944 -1.784 21.446 1.00 75.49 39 ASN B N 1
ATOM 770 C CA . ASN B 1 39 ? -16.655 -0.875 22.335 1.00 83.58 39 ASN B CA 1
ATOM 771 C C . ASN B 1 39 ? -16.170 -0.944 23.779 1.00 78.42 39 ASN B C 1
ATOM 772 O O . ASN B 1 39 ? -16.859 -0.442 24.674 1.00 83.63 39 ASN B O 1
ATOM 777 N N . LYS B 1 40 ? -15.007 -1.554 24.026 1.00 67.96 40 LYS B N 1
ATOM 778 C CA . LYS B 1 40 ? -14.459 -1.702 25.377 1.00 65.38 40 LYS B CA 1
ATOM 779 C C . LYS B 1 40 ? -15.435 -2.414 26.314 1.00 70.75 40 LYS B C 1
ATOM 780 O O . LYS B 1 40 ? -15.434 -2.178 27.525 1.00 71.99 40 LYS B O 1
ATOM 786 N N . THR B 1 41 ? -16.277 -3.293 25.760 1.00 60.39 41 THR B N 1
ATOM 787 C CA . THR B 1 41 ? -17.278 -4.002 26.551 1.00 51.49 41 THR B CA 1
ATOM 788 C C . THR B 1 41 ? -16.697 -5.162 27.343 1.00 43.53 41 THR B C 1
ATOM 789 O O . THR B 1 41 ? -17.382 -5.701 28.221 1.00 72.19 41 THR B O 1
ATOM 793 N N . GLY B 1 42 ? -15.461 -5.559 27.058 1.00 54.29 42 GLY B N 1
ATOM 794 C CA . GLY B 1 42 ? -14.943 -6.784 27.624 1.00 31.23 42 GLY B CA 1
ATOM 795 C C . GLY B 1 42 ? -15.499 -8.028 26.978 1.00 37.77 42 GLY B C 1
ATOM 796 O O . GLY B 1 42 ? -15.409 -9.112 27.562 1.00 41.61 42 GLY B O 1
ATOM 797 N N . SER B 1 43 ? -16.079 -7.901 25.784 1.00 31.64 43 SER B N 1
ATOM 798 C CA . SER B 1 43 ? -16.685 -9.015 25.074 1.00 39.03 43 SER B CA 1
ATOM 799 C C . SER B 1 43 ? -16.402 -8.875 23.586 1.00 33.85 43 SER B C 1
ATOM 800 O O . SER B 1 43 ? -16.204 -7.769 23.077 1.00 47.03 43 SER B O 1
ATOM 803 N N . ILE B 1 44 ? -16.395 -10.010 22.891 1.00 31.15 44 ILE B N 1
ATOM 804 C CA . ILE B 1 44 ? -16.186 -10.045 21.451 1.00 35.24 44 ILE B CA 1
ATOM 805 C C . ILE B 1 44 ? -17.278 -10.896 20.817 1.00 35.29 44 ILE B C 1
ATOM 806 O O . ILE B 1 44 ? -17.750 -11.872 21.406 1.00 26.51 44 ILE B O 1
ATOM 811 N N . ASP B 1 45 ? -17.681 -10.517 19.606 1.00 32.68 45 ASP B N 1
ATOM 812 C CA . ASP B 1 45 ? -18.681 -11.263 18.861 1.00 45.01 45 ASP B CA 1
ATOM 813 C C . ASP B 1 45 ? -17.987 -12.167 17.844 1.00 33.23 45 ASP B C 1
ATOM 814 O O . ASP B 1 45 ? -16.757 -12.274 17.810 1.00 36.74 45 ASP B O 1
ATOM 819 N N . TYR B 1 46 ? -18.786 -12.825 17.000 1.00 36.01 46 TYR B N 1
ATOM 820 C CA . TYR B 1 46 ? -18.246 -13.795 16.052 1.00 33.29 46 TYR B CA 1
ATOM 821 C C . TYR B 1 46 ? -17.070 -13.267 15.237 1.00 38.28 46 TYR B C 1
ATOM 822 O O . TYR B 1 46 ? -15.999 -13.884 15.203 1.00 42.02 46 TYR B O 1
ATOM 831 N N . HIS B 1 47 ? -17.258 -12.129 14.564 1.00 30.97 47 HIS B N 1
ATOM 832 C CA . HIS B 1 47 ? -16.215 -11.608 13.686 1.00 46.05 47 HIS B CA 1
ATOM 833 C C . HIS B 1 47 ? -14.962 -11.235 14.468 1.00 39.99 47 HIS B C 1
ATOM 834 O O . HIS B 1 47 ? -13.840 -11.493 14.016 1.00 43.09 47 HIS B O 1
ATOM 841 N N . GLU B 1 48 ? -15.133 -10.627 15.643 1.00 35.00 48 GLU B N 1
ATOM 842 C CA . GLU B 1 48 ? -13.978 -10.221 16.436 1.00 38.81 48 GLU B CA 1
ATOM 843 C C . GLU B 1 48 ? -13.221 -11.423 16.986 1.00 38.42 48 GLU B C 1
ATOM 844 O O . GLU B 1 48 ? -11.997 -11.361 17.144 1.00 43.31 48 GLU B O 1
ATOM 850 N N . LEU B 1 49 ? -13.923 -12.520 17.279 1.00 28.82 49 LEU B N 1
ATOM 851 C CA . LEU B 1 49 ? -13.237 -13.744 17.680 1.00 30.10 49 LEU B CA 1
ATOM 852 C C . LEU B 1 49 ? -12.433 -14.325 16.524 1.00 33.46 49 LEU B C 1
ATOM 853 O O . LEU B 1 49 ? -11.322 -14.830 16.724 1.00 32.83 49 LEU B O 1
ATOM 858 N N . LYS B 1 50 ? -12.975 -14.251 15.307 1.00 33.51 50 LYS B N 1
ATOM 859 C CA . LYS B 1 50 ? -12.303 -14.830 14.147 1.00 22.30 50 LYS B CA 1
ATOM 860 C C . LYS B 1 50 ? -10.969 -14.142 13.880 1.00 29.59 50 LYS B C 1
ATOM 861 O O . LYS B 1 50 ? -9.947 -14.805 13.668 1.00 26.60 50 LYS B O 1
ATOM 867 N N . VAL B 1 51 ? -10.959 -12.808 13.892 1.00 27.33 51 VAL B N 1
ATOM 868 C CA . VAL B 1 51 ? -9.729 -12.081 13.597 1.00 30.53 51 VAL B CA 1
ATOM 869 C C . VAL B 1 51 ? -8.762 -12.141 14.772 1.00 30.70 51 VAL B C 1
ATOM 870 O O . VAL B 1 51 ? -7.542 -12.056 14.584 1.00 36.70 51 VAL B O 1
ATOM 874 N N . ALA B 1 52 ? -9.276 -12.287 15.996 1.00 25.81 52 ALA B N 1
ATOM 875 C CA . ALA B 1 52 ? -8.396 -12.360 17.158 1.00 28.13 52 ALA B CA 1
ATOM 876 C C . ALA B 1 52 ? -7.613 -13.666 17.176 1.00 26.15 52 ALA B C 1
ATOM 877 O O . ALA B 1 52 ? -6.420 -13.676 17.501 1.00 26.17 52 ALA B O 1
ATOM 887 N N . ARG B 1 54 ? -6.981 -15.447 14.498 1.00 22.96 54 ARG B N 1
ATOM 888 C CA . ARG B 1 54 ? -6.070 -15.342 13.363 1.00 27.16 54 ARG B CA 1
ATOM 889 C C . ARG B 1 54 ? -4.899 -14.419 13.672 1.00 28.00 54 ARG B C 1
ATOM 890 O O . ARG B 1 54 ? -3.806 -14.603 13.125 1.00 30.55 54 ARG B O 1
ATOM 898 N N . ALA B 1 55 ? -5.106 -13.426 14.541 1.00 28.70 55 ALA B N 1
ATOM 899 C CA . ALA B 1 55 ? -4.002 -12.587 14.986 1.00 31.02 55 ALA B CA 1
ATOM 900 C C . ALA B 1 55 ? -3.004 -13.361 15.835 1.00 40.88 55 ALA B C 1
ATOM 901 O O . ALA B 1 55 ? -1.859 -12.924 15.979 1.00 37.26 55 ALA B O 1
ATOM 903 N N . LEU B 1 56 ? -3.411 -14.494 16.401 1.00 40.72 56 LEU B N 1
ATOM 904 C CA . LEU B 1 56 ? -2.514 -15.353 17.158 1.00 28.18 56 LEU B CA 1
ATOM 905 C C . LEU B 1 56 ? -1.981 -16.511 16.325 1.00 21.90 56 LEU B C 1
ATOM 906 O O . LEU B 1 56 ? -1.378 -17.435 16.879 1.00 31.95 56 LEU B O 1
ATOM 911 N N . GLY B 1 57 ? -2.192 -16.484 15.012 1.00 26.16 57 GLY B N 1
ATOM 912 C CA . GLY B 1 57 ? -1.621 -17.468 14.118 1.00 23.72 57 GLY B CA 1
ATOM 913 C C . GLY B 1 57 ? -2.480 -18.676 13.825 1.00 35.45 57 GLY B C 1
ATOM 914 O 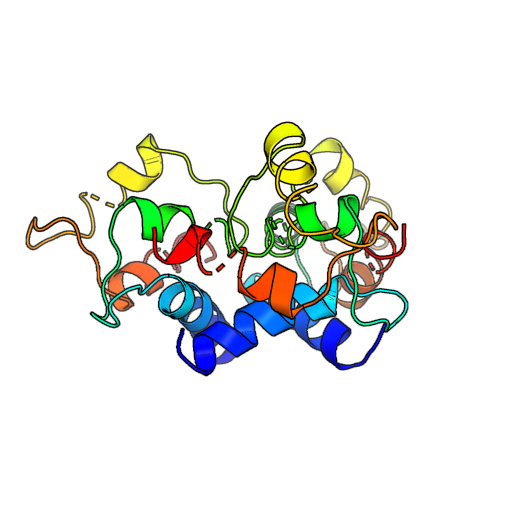O . GLY B 1 57 ? -1.965 -19.660 13.280 1.00 31.55 57 GLY B O 1
ATOM 915 N N . PHE B 1 58 ? -3.768 -18.639 14.156 1.00 30.05 58 PHE B N 1
ATOM 916 C CA . PHE B 1 58 ? -4.668 -19.771 13.958 1.00 31.28 58 PHE B CA 1
ATOM 917 C C . PHE B 1 58 ? -5.663 -19.427 12.857 1.00 27.72 58 PHE B C 1
ATOM 918 O O . PHE B 1 58 ? -6.534 -18.570 13.044 1.00 41.65 58 PHE B O 1
ATOM 926 N N . ASP B 1 59 ? -5.535 -20.099 11.715 1.00 42.95 59 ASP B N 1
ATOM 927 C CA . ASP B 1 59 ? -6.454 -19.921 10.593 1.00 45.81 59 ASP B CA 1
ATOM 928 C C . ASP B 1 59 ? -7.725 -20.703 10.899 1.00 42.71 59 ASP B C 1
ATOM 929 O O . ASP B 1 59 ? -7.871 -21.868 10.528 1.00 49.20 59 ASP B O 1
ATOM 934 N N . VAL B 1 60 ? -8.657 -20.053 11.587 1.00 38.87 60 VAL B N 1
ATOM 935 C CA . VAL B 1 60 ? -9.920 -20.668 11.979 1.00 42.64 60 VAL B CA 1
ATOM 936 C C . VAL B 1 60 ? -10.984 -20.314 10.951 1.00 41.59 60 VAL B C 1
ATOM 937 O O . VAL B 1 60 ? -11.022 -19.189 10.436 1.00 41.41 60 VAL B O 1
ATOM 941 N N . LYS B 1 61 ? -11.847 -21.277 10.650 1.00 43.87 61 LYS B N 1
ATOM 942 C CA . LYS B 1 61 ? -12.928 -21.096 9.695 1.00 34.28 61 LYS B CA 1
ATOM 943 C C . LYS B 1 61 ? -14.263 -21.006 10.423 1.00 33.40 61 LYS B C 1
ATOM 944 O O . LYS B 1 61 ? -14.374 -21.303 11.616 1.00 40.81 61 LYS B O 1
ATOM 950 N N . LYS B 1 62 ? -15.281 -20.593 9.673 1.00 38.85 62 LYS B N 1
ATOM 951 C CA . LYS B 1 62 ? -16.608 -20.359 10.242 1.00 44.48 62 LYS B CA 1
ATOM 952 C C . LYS B 1 62 ? -17.172 -21.534 11.033 1.00 42.58 62 LYS B C 1
ATOM 953 O O . LYS B 1 62 ? -17.732 -21.289 12.120 1.00 35.97 62 LYS B O 1
ATOM 959 N N . PRO B 1 63 ? -17.089 -22.795 10.586 1.00 34.97 63 PRO B N 1
ATOM 960 C CA . PRO B 1 63 ? -17.655 -23.883 11.402 1.00 36.12 63 PRO B CA 1
ATOM 961 C C . PRO B 1 63 ? -17.008 -24.024 12.770 1.00 30.72 63 PRO B C 1
ATOM 962 O O . PRO B 1 63 ? -17.707 -24.300 13.752 1.00 42.34 63 PRO B O 1
ATOM 966 N N . GLU B 1 64 ? -15.688 -23.846 12.865 1.00 28.89 64 GLU B N 1
ATOM 967 C CA . GLU B 1 64 ? -15.027 -23.964 14.161 1.00 24.26 64 GLU B CA 1
ATOM 968 C C . GLU B 1 64 ? -15.379 -22.794 15.071 1.00 29.09 64 GLU B C 1
ATOM 969 O O . GLU B 1 64 ? -15.560 -22.974 16.281 1.00 30.72 64 GLU B O 1
ATOM 975 N N . ILE B 1 65 ? -15.485 -21.590 14.507 1.00 24.41 65 ILE B N 1
ATOM 976 C CA . ILE B 1 65 ? -15.780 -20.413 15.316 1.00 22.90 65 ILE B CA 1
ATOM 977 C C . ILE B 1 65 ? -17.193 -20.489 15.881 1.00 28.18 65 ILE B C 1
ATOM 978 O O . ILE B 1 65 ? -17.421 -20.183 17.058 1.00 42.04 65 ILE B O 1
ATOM 983 N N . LEU B 1 66 ? -18.162 -20.897 15.057 1.00 28.07 66 LEU B N 1
ATOM 984 C CA . LEU B 1 66 ? -19.528 -21.055 15.546 1.00 28.53 66 LEU B CA 1
ATOM 985 C C . LEU B 1 66 ? -19.617 -22.134 16.614 1.00 27.13 66 LEU B C 1
ATOM 986 O O . LEU B 1 66 ? -20.412 -22.014 17.554 1.00 35.02 66 LEU B O 1
ATOM 991 N N . GLU B 1 67 ? -18.814 -23.193 16.489 1.00 30.31 67 GLU B N 1
ATOM 992 C CA . GLU B 1 67 ? -18.796 -24.230 17.514 1.00 43.73 67 GLU B CA 1
ATOM 993 C C . GLU B 1 67 ? -18.226 -23.695 18.822 1.00 35.78 67 GLU B C 1
ATOM 994 O O . GLU B 1 67 ? -18.677 -24.081 19.906 1.00 50.93 67 GLU B O 1
ATOM 1000 N N . LEU B 1 68 ? -17.239 -22.800 18.738 1.00 29.39 68 LEU B N 1
ATOM 1001 C CA . LEU B 1 68 ? -16.664 -22.215 19.944 1.00 31.09 68 LEU B CA 1
ATOM 1002 C C . LEU B 1 68 ? -17.636 -21.247 20.606 1.00 39.08 68 LEU B C 1
ATOM 1003 O O . LEU B 1 68 ? -17.750 -21.219 21.837 1.00 43.50 68 LEU B O 1
ATOM 1016 N N . ASN B 1 70 ? -20.956 -21.323 20.448 1.00 41.96 70 ASN B N 1
ATOM 1017 C CA . ASN B 1 70 ? -22.022 -22.104 21.067 1.00 37.45 70 ASN B CA 1
ATOM 1018 C C . ASN B 1 70 ? -21.567 -22.756 22.368 1.00 39.26 70 ASN B C 1
ATOM 1019 O O . ASN B 1 70 ? -22.380 -22.953 23.278 1.00 41.64 70 ASN B O 1
ATOM 1024 N N . GLU B 1 71 ? -20.281 -23.095 22.478 1.00 33.57 71 GLU B N 1
ATOM 1025 C CA . GLU B 1 71 ? -19.786 -23.692 23.714 1.00 37.34 71 GLU B CA 1
ATOM 1026 C C . GLU B 1 71 ? -19.694 -22.663 24.834 1.00 42.68 71 GLU B C 1
ATOM 1027 O O . GLU B 1 71 ? -20.053 -22.951 25.982 1.00 36.90 71 GLU B O 1
ATOM 1033 N N . TYR B 1 72 ? -19.218 -21.457 24.521 1.00 32.82 72 TYR B N 1
ATOM 1034 C CA . TYR B 1 72 ? -18.876 -20.481 25.544 1.00 35.82 72 TYR B CA 1
ATOM 1035 C C . TYR B 1 72 ? -19.896 -19.361 25.700 1.00 36.80 72 TYR B C 1
ATOM 1036 O O . TYR B 1 72 ? -19.912 -18.713 26.753 1.00 36.39 72 TYR B O 1
ATOM 1045 N N . ASP B 1 73 ? -20.733 -19.107 24.693 1.00 30.15 73 ASP B N 1
ATOM 1046 C CA . ASP B 1 73 ? -21.813 -18.131 24.835 1.00 37.08 73 ASP B CA 1
ATOM 1047 C C . ASP B 1 73 ? -22.937 -18.799 25.621 1.00 42.13 73 ASP B C 1
ATOM 1048 O O . ASP B 1 73 ? -23.918 -19.306 25.067 1.00 49.68 73 ASP B O 1
ATOM 1053 N N . ARG B 1 74 ? -22.775 -18.802 26.949 1.00 40.27 74 ARG B N 1
ATOM 1054 C CA . ARG B 1 74 ? -23.735 -19.449 27.838 1.00 40.30 74 ARG B CA 1
ATOM 1055 C C . ARG B 1 74 ? -25.023 -18.644 27.972 1.00 41.22 74 ARG B C 1
ATOM 1056 O O . ARG B 1 74 ? -26.117 -19.219 28.021 1.00 52.36 74 ARG B O 1
ATOM 1064 N N . GLU B 1 75 ? -24.913 -17.316 28.038 1.00 46.40 75 GLU B N 1
ATOM 1065 C CA . GLU B 1 75 ? -26.100 -16.473 28.109 1.00 52.15 75 GLU B CA 1
ATOM 1066 C C . GLU B 1 75 ? -26.881 -16.456 26.801 1.00 51.71 75 GLU B C 1
ATOM 1067 O O . GLU B 1 75 ? -28.077 -16.143 26.812 1.00 45.98 75 GLU B O 1
ATOM 1073 N N . GLY B 1 76 ? -26.238 -16.777 25.684 1.00 42.82 76 GLY B N 1
ATOM 1074 C CA . GLY B 1 76 ? -26.918 -16.768 24.401 1.00 29.69 76 GLY B CA 1
ATOM 1075 C C . GLY B 1 76 ? -27.180 -15.382 23.851 1.00 34.37 76 GLY B C 1
ATOM 1076 O O . GLY B 1 76 ? -28.257 -15.135 23.296 1.00 42.72 76 GLY B O 1
ATOM 1077 N N . ASN B 1 77 ? -26.219 -14.469 23.992 1.00 31.66 77 ASN B N 1
ATOM 1078 C CA . ASN B 1 77 ? -26.365 -13.107 23.499 1.00 35.99 77 ASN B CA 1
ATOM 1079 C C . ASN B 1 77 ? -25.388 -12.761 22.384 1.00 39.27 77 ASN B C 1
ATOM 1080 O O . ASN B 1 77 ? -25.358 -11.605 21.945 1.00 40.73 77 ASN B O 1
ATOM 1085 N N . GLY B 1 78 ? -24.590 -13.718 21.914 1.00 36.49 78 GLY B N 1
ATOM 1086 C CA . GLY B 1 78 ? -23.666 -13.454 20.830 1.00 35.52 78 GLY B CA 1
ATOM 1087 C C . GLY B 1 78 ? -22.343 -12.854 21.241 1.00 39.30 78 GLY B C 1
ATOM 1088 O O . GLY B 1 78 ? -21.652 -12.274 20.397 1.00 34.20 78 GLY B O 1
ATOM 1089 N N . TYR B 1 79 ? -21.962 -12.975 22.511 1.00 28.63 79 TYR B N 1
ATOM 1090 C CA . TYR B 1 79 ? -20.708 -12.426 23.003 1.00 29.88 79 TYR B CA 1
ATOM 1091 C C . TYR B 1 79 ? -20.066 -13.405 23.974 1.00 33.63 79 TYR B C 1
ATOM 1092 O O . TYR B 1 79 ? -20.753 -14.174 24.652 1.00 33.30 79 TYR B O 1
ATOM 1101 N N . ILE B 1 80 ? -18.735 -13.369 24.032 1.00 34.49 80 ILE B N 1
ATOM 1102 C CA . ILE B 1 80 ? -17.964 -14.134 25.003 1.00 32.34 80 ILE B CA 1
ATOM 1103 C C . ILE B 1 80 ? -16.969 -13.196 25.668 1.00 30.73 80 ILE B C 1
ATOM 1104 O O . ILE B 1 80 ? -16.520 -12.211 25.071 1.00 31.43 80 ILE B O 1
ATOM 1109 N N . GLY B 1 81 ? -16.625 -13.502 26.920 1.00 27.41 81 GLY B N 1
ATOM 1110 C CA . GLY B 1 81 ? -15.688 -12.696 27.671 1.00 29.97 81 GLY B CA 1
ATOM 1111 C C . GLY B 1 81 ? -14.245 -13.099 27.423 1.00 30.76 81 GLY B C 1
ATOM 1112 O O . GLY B 1 81 ? -13.944 -14.044 26.695 1.00 28.34 81 GLY B O 1
ATOM 1113 N N . PHE B 1 82 ? -13.335 -12.352 28.054 1.00 29.28 82 PHE B N 1
ATOM 1114 C CA . PHE B 1 82 ? -11.912 -12.640 27.898 1.00 36.16 82 PHE B CA 1
ATOM 1115 C C . PHE B 1 82 ? -11.553 -14.000 28.480 1.00 30.36 82 PHE B C 1
ATOM 1116 O O . PHE B 1 82 ? -10.768 -14.749 27.887 1.00 28.54 82 PHE B O 1
ATOM 1124 N N . ASP B 1 83 ? -12.106 -14.333 29.649 1.00 30.61 83 ASP B N 1
ATOM 1125 C CA . ASP B 1 83 ? -11.817 -15.629 30.256 1.00 22.65 83 ASP B CA 1
ATOM 1126 C C . ASP B 1 83 ? -12.358 -16.775 29.412 1.00 27.96 83 ASP B C 1
ATOM 1127 O O . ASP B 1 83 ? -11.818 -17.886 29.461 1.00 38.45 83 ASP B O 1
ATOM 1132 N N . ASP B 1 84 ? -13.419 -16.530 28.640 1.00 26.87 84 ASP B N 1
ATOM 1133 C CA . ASP B 1 84 ? -13.820 -17.488 27.616 1.00 23.77 84 ASP B CA 1
ATOM 1134 C C . ASP B 1 84 ? -12.759 -17.580 26.529 1.00 22.70 84 ASP B C 1
ATO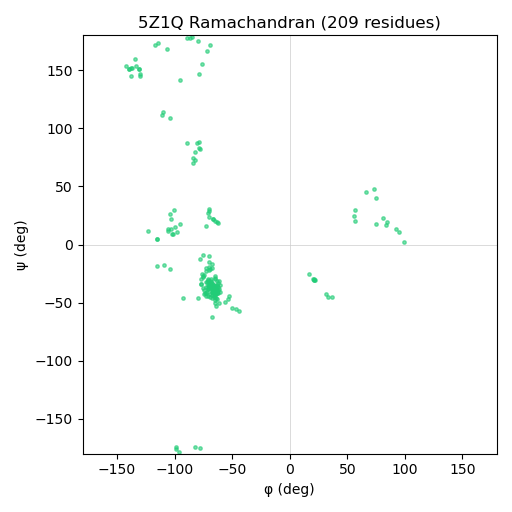M 1135 O O . ASP B 1 84 ? -12.387 -18.677 26.095 1.00 26.35 84 ASP B O 1
ATOM 1140 N N . PHE B 1 85 ? -12.256 -16.427 26.079 1.00 23.73 85 PHE B N 1
ATOM 1141 C CA . PHE B 1 85 ? -11.218 -16.407 25.055 1.00 21.60 85 PHE B CA 1
ATOM 1142 C C . PHE B 1 85 ? -9.909 -16.983 25.581 1.00 21.11 85 PHE B C 1
ATOM 1143 O O . PHE B 1 85 ? -9.179 -17.656 24.842 1.00 24.27 85 PHE B O 1
ATOM 1151 N N . LEU B 1 86 ? -9.594 -16.728 26.853 1.00 28.34 86 LEU B N 1
ATOM 1152 C CA . LEU B 1 86 ? -8.375 -17.278 27.439 1.00 25.61 86 LEU B CA 1
ATOM 1153 C C . LEU B 1 86 ? -8.422 -18.800 27.479 1.00 33.08 86 LEU B C 1
ATOM 1154 O O . LEU B 1 86 ? -7.418 -19.468 27.207 1.00 36.28 86 LEU B O 1
ATOM 1159 N N . ASP B 1 87 ? -9.583 -19.367 27.813 1.00 34.53 87 ASP B N 1
ATOM 1160 C CA . ASP B 1 87 ? -9.706 -20.819 27.851 1.00 31.77 87 ASP B CA 1
ATOM 1161 C C . ASP B 1 87 ? -9.684 -21.424 26.452 1.00 30.39 87 ASP B C 1
ATOM 1162 O O . ASP B 1 87 ? -9.206 -22.550 26.274 1.00 37.03 87 ASP B O 1
ATOM 1167 N N . ILE B 1 88 ? -10.195 -20.698 25.455 1.00 31.60 88 ILE B N 1
ATOM 1168 C CA . ILE B 1 88 ? -10.162 -21.192 24.080 1.00 31.42 88 ILE B CA 1
ATOM 1169 C C . ILE B 1 88 ? -8.723 -21.316 23.598 1.00 35.87 88 ILE B C 1
ATOM 1170 O O . ILE B 1 88 ? -8.323 -22.341 23.032 1.00 39.20 88 ILE B O 1
ATOM 1183 N N . THR B 1 90 ? -6.137 -21.509 25.443 1.00 38.32 90 THR B N 1
ATOM 1184 C CA . THR B 1 90 ? -5.432 -22.469 26.286 1.00 28.72 90 THR B CA 1
ATOM 1185 C C . THR B 1 90 ? -5.500 -23.870 25.691 1.00 41.12 90 THR B C 1
ATOM 1186 O O . THR B 1 90 ? -4.493 -24.584 25.634 1.00 49.29 90 THR B O 1
ATOM 1190 N N . GLU B 1 91 ? -6.684 -24.277 25.231 1.00 44.26 91 GLU B N 1
ATOM 1191 C CA . GLU B 1 91 ? -6.837 -25.609 24.658 1.00 40.17 91 GLU B CA 1
ATOM 1192 C C . GLU B 1 91 ? -6.264 -25.696 23.249 1.00 39.69 91 GLU B C 1
ATOM 1193 O O . GLU B 1 91 ? -5.879 -26.785 22.809 1.00 55.98 91 GLU B O 1
ATOM 1199 N N . LYS B 1 92 ? -6.196 -24.573 22.532 1.00 32.02 92 LYS B N 1
ATOM 1200 C CA . LYS B 1 92 ? -5.611 -24.577 21.195 1.00 37.80 92 LYS B CA 1
ATOM 1201 C C . LYS B 1 92 ? -4.089 -24.613 21.237 1.00 36.94 92 LYS B C 1
ATOM 1202 O O . LYS B 1 92 ? -3.464 -25.222 20.362 1.00 44.03 92 LYS B O 1
ATOM 1208 N N . ILE B 1 93 ? -3.481 -23.976 22.234 1.00 43.10 93 ILE B N 1
ATOM 1209 C CA . ILE B 1 93 ? -2.026 -23.925 22.339 1.00 35.10 93 ILE B CA 1
ATOM 1210 C C . ILE B 1 93 ? -1.491 -25.052 23.212 1.00 52.23 93 ILE B C 1
ATOM 1211 O O . ILE B 1 93 ? -0.523 -25.726 22.851 1.00 57.70 93 ILE B O 1
ATOM 1216 N N . LYS B 1 94 ? -2.110 -25.276 24.366 1.00 62.19 94 LYS B N 1
ATOM 1217 C CA . LYS B 1 94 ? -1.683 -26.338 25.270 1.00 47.22 94 LYS B CA 1
ATOM 1218 C C . LYS B 1 94 ? -2.573 -27.568 25.127 1.00 56.49 94 LYS B C 1
ATOM 1219 O O . LYS B 1 94 ? -2.701 -28.130 24.040 1.00 61.49 94 LYS B O 1
ATOM 1225 N N . LEU C 1 21 ? 18.127 -5.547 12.111 1.00 62.83 21 LEU C N 1
ATOM 1226 C CA . LEU C 1 21 ? 16.891 -5.681 12.871 1.00 63.37 21 LEU C CA 1
ATOM 1227 C C . LEU C 1 21 ? 17.044 -5.024 14.240 1.00 51.80 21 LEU C C 1
ATOM 1228 O O . LEU C 1 21 ? 17.924 -5.392 15.018 1.00 58.63 21 LEU C O 1
ATOM 1233 N N . SER C 1 22 ? 16.184 -4.050 14.527 1.00 43.42 22 SER C N 1
ATOM 1234 C CA . SER C 1 22 ? 16.297 -3.282 15.757 1.00 49.73 22 SER C CA 1
ATOM 1235 C C . SER C 1 22 ? 15.945 -4.145 16.969 1.00 54.03 22 SER C C 1
ATOM 1236 O O . SER C 1 22 ? 15.472 -5.279 16.851 1.00 51.64 22 SER C O 1
ATOM 1239 N N . GLU C 1 23 ? 16.187 -3.581 18.155 1.00 46.84 23 GLU C N 1
ATOM 1240 C CA . GLU C 1 23 ? 15.905 -4.304 19.391 1.00 48.03 23 GLU C CA 1
ATOM 1241 C C . GLU C 1 23 ? 14.411 -4.501 19.603 1.00 40.22 23 GLU C C 1
ATOM 1242 O O . GLU C 1 23 ? 13.997 -5.521 20.167 1.00 52.48 23 GLU C O 1
ATOM 1248 N N . GLU C 1 24 ? 13.588 -3.545 19.166 1.00 53.03 24 GLU C N 1
ATOM 1249 C CA . GLU C 1 24 ? 12.147 -3.692 19.328 1.00 68.06 24 GLU C CA 1
ATOM 1250 C C . GLU C 1 24 ? 11.583 -4.744 18.382 1.00 64.13 24 GLU C C 1
ATOM 1251 O O . GLU C 1 24 ? 10.608 -5.424 18.722 1.00 61.27 24 GLU C O 1
ATOM 1257 N N . GLN C 1 25 ? 12.178 -4.892 17.195 1.00 44.68 25 GLN C N 1
ATOM 1258 C CA . GLN C 1 25 ? 11.742 -5.937 16.275 1.00 44.15 25 GLN C CA 1
ATOM 1259 C C . GLN C 1 25 ? 12.083 -7.321 16.813 1.00 50.91 25 GLN C C 1
ATOM 1260 O O . GLN C 1 25 ? 11.310 -8.270 16.635 1.00 36.89 25 GLN C O 1
ATOM 1266 N N . LYS C 1 26 ? 13.237 -7.455 17.473 1.00 43.31 26 LYS C N 1
ATOM 1267 C CA . LYS C 1 26 ? 13.615 -8.741 18.048 1.00 41.44 26 LYS C CA 1
ATOM 1268 C C . LYS C 1 26 ? 12.711 -9.124 19.212 1.00 41.62 26 LYS C C 1
ATOM 1269 O O . LYS C 1 26 ? 12.454 -10.313 19.430 1.00 41.84 26 LYS C O 1
ATOM 1275 N N . GLN C 1 27 ? 12.223 -8.137 19.968 1.00 43.17 27 GLN C N 1
ATOM 1276 C CA . GLN C 1 27 ? 11.294 -8.430 21.054 1.00 41.33 27 GLN C CA 1
ATOM 1277 C C . GLN C 1 27 ? 9.984 -8.994 20.520 1.00 41.39 27 GLN C C 1
ATOM 1278 O O . GLN C 1 27 ? 9.432 -9.941 21.091 1.00 36.72 27 GLN C O 1
ATOM 1284 N N . GLU C 1 28 ? 9.477 -8.433 19.419 1.00 34.91 28 GLU C N 1
ATOM 1285 C CA . GLU C 1 28 ? 8.240 -8.941 18.834 1.00 36.44 28 GLU C CA 1
ATOM 1286 C C . GLU C 1 28 ? 8.415 -10.368 18.331 1.00 38.16 28 GLU C C 1
ATOM 1287 O O . GLU C 1 28 ? 7.513 -11.202 18.478 1.00 35.43 28 GLU C O 1
ATOM 1293 N N . ILE C 1 29 ? 9.569 -10.667 17.730 1.00 34.77 29 ILE C N 1
ATOM 1294 C CA . ILE C 1 29 ? 9.850 -12.033 17.297 1.00 32.70 29 ILE C CA 1
ATOM 1295 C C . ILE C 1 29 ? 9.954 -12.958 18.502 1.00 27.16 29 ILE C C 1
ATOM 1296 O O . ILE C 1 29 ? 9.526 -14.119 18.454 1.00 33.90 29 ILE C O 1
ATOM 1301 N N . LYS C 1 30 ? 10.507 -12.455 19.609 1.00 34.47 30 LYS C N 1
ATO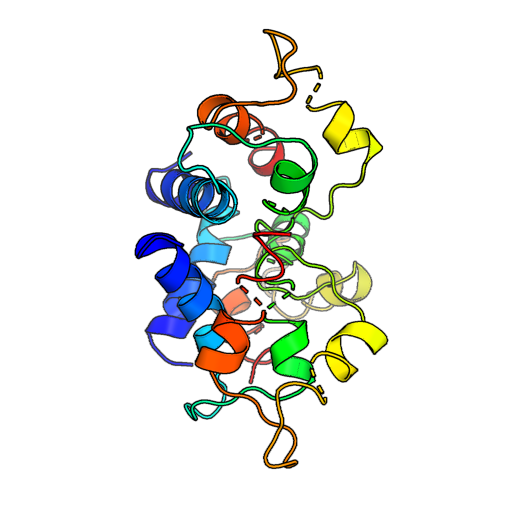M 1302 C CA . LYS C 1 30 ? 10.581 -13.254 20.827 1.00 34.16 30 LYS C CA 1
ATOM 1303 C C . LYS C 1 30 ? 9.198 -13.525 21.406 1.00 37.30 30 LYS C C 1
ATOM 1304 O O . LYS C 1 30 ? 8.967 -14.599 21.973 1.00 40.14 30 LYS C O 1
ATOM 1310 N N . GLU C 1 31 ? 8.271 -12.572 21.275 1.00 32.66 31 GLU C N 1
ATOM 1311 C CA . GLU C 1 31 ? 6.921 -12.783 21.788 1.00 39.77 31 GLU C CA 1
ATOM 1312 C C . GLU C 1 31 ? 6.222 -13.915 21.047 1.00 41.09 31 GLU C C 1
ATOM 1313 O O . GLU C 1 31 ? 5.553 -14.752 21.665 1.00 42.02 31 GLU C O 1
ATOM 1319 N N . ALA C 1 32 ? 6.371 -13.963 19.720 1.00 33.52 32 ALA C N 1
ATOM 1320 C CA . ALA C 1 32 ? 5.742 -15.026 18.944 1.00 34.77 32 ALA C CA 1
ATOM 1321 C C . ALA C 1 32 ? 6.310 -16.390 19.314 1.00 27.79 32 ALA C C 1
ATOM 1322 O O . ALA C 1 32 ? 5.574 -17.382 19.375 1.00 37.47 32 ALA C O 1
ATOM 1324 N N . PHE C 1 33 ? 7.619 -16.459 19.566 1.00 40.68 33 PHE C N 1
ATOM 1325 C CA . PHE C 1 33 ? 8.235 -17.725 19.949 1.00 27.61 33 PHE C CA 1
ATOM 1326 C C . PHE C 1 33 ? 7.787 -18.159 21.339 1.00 37.76 33 PHE C C 1
ATOM 1327 O O . PHE C 1 33 ? 7.493 -19.339 21.563 1.00 43.15 33 PHE C O 1
ATOM 1335 N N . ASP C 1 34 ? 7.723 -17.218 22.285 1.00 32.41 34 ASP C N 1
ATOM 1336 C CA . ASP C 1 34 ? 7.374 -17.555 23.660 1.00 41.58 34 ASP C CA 1
ATOM 1337 C C . ASP C 1 34 ? 5.900 -17.902 23.825 1.00 46.44 34 ASP C C 1
ATOM 1338 O O . ASP C 1 34 ? 5.545 -18.590 24.787 1.00 40.48 34 ASP C O 1
ATOM 1343 N N . LEU C 1 35 ? 5.037 -17.439 22.918 1.00 39.17 35 LEU C N 1
ATOM 1344 C CA . LEU C 1 35 ? 3.619 -17.772 23.016 1.00 33.26 35 LEU C CA 1
ATOM 1345 C C . LEU C 1 35 ? 3.382 -19.260 22.786 1.00 32.63 35 LEU C C 1
ATOM 1346 O O . LEU C 1 35 ? 2.524 -19.865 23.439 1.00 42.34 35 LEU C O 1
ATOM 1351 N N . PHE C 1 36 ? 4.132 -19.866 21.868 1.00 37.59 36 PHE C N 1
ATOM 1352 C CA . PHE C 1 36 ? 3.991 -21.280 21.554 1.00 35.94 36 PHE C CA 1
ATOM 1353 C C . PHE C 1 36 ? 5.098 -22.125 22.166 1.00 48.25 36 PHE C C 1
ATOM 1354 O O . PHE C 1 36 ? 5.261 -23.289 21.787 1.00 49.40 36 PHE C O 1
ATOM 1362 N N . ASP C 1 37 ? 5.863 -21.563 23.102 1.00 47.31 37 ASP C N 1
ATOM 1363 C CA . ASP C 1 37 ? 6.822 -22.326 23.897 1.00 47.74 37 ASP C CA 1
ATOM 1364 C C . ASP C 1 37 ? 6.031 -23.047 24.985 1.00 63.38 37 ASP C C 1
ATOM 1365 O O . ASP C 1 37 ? 5.914 -22.593 26.126 1.00 69.69 37 ASP C O 1
ATOM 1370 N N . THR C 1 38 ? 5.471 -24.198 24.608 1.00 59.54 38 THR C N 1
ATOM 1371 C CA . THR C 1 38 ? 4.493 -24.870 25.460 1.00 76.74 38 THR C CA 1
ATOM 1372 C C . THR C 1 38 ? 5.113 -25.329 26.775 1.00 85.86 38 THR C C 1
ATOM 1373 O O . THR C 1 38 ? 4.607 -25.011 27.857 1.00 95.62 38 THR C O 1
ATOM 1377 N N . ASN C 1 39 ? 6.215 -26.075 26.703 1.00 82.37 39 ASN C N 1
ATOM 1378 C CA . ASN C 1 39 ? 6.822 -26.688 27.877 1.00 85.49 39 ASN C CA 1
ATOM 1379 C C . ASN C 1 39 ? 7.946 -25.846 28.472 1.00 85.75 39 ASN C C 1
ATOM 1380 O O . ASN C 1 39 ? 8.748 -26.364 29.257 1.00 87.62 39 ASN C O 1
ATOM 1385 N N . LYS C 1 40 ? 8.011 -24.560 28.122 1.00 69.93 40 LYS C N 1
ATOM 1386 C CA . LYS C 1 40 ? 9.046 -23.633 28.582 1.00 63.87 40 LYS C CA 1
ATOM 1387 C C . LYS C 1 40 ? 10.454 -24.124 28.266 1.00 64.48 40 LYS C C 1
ATOM 1388 O O . LYS C 1 40 ? 11.417 -23.739 28.937 1.00 55.00 40 LYS C O 1
ATOM 1394 N N . THR C 1 41 ? 10.596 -24.966 27.250 1.00 66.73 41 THR C N 1
ATOM 1395 C CA . THR C 1 41 ? 11.910 -25.298 26.720 1.00 54.87 41 THR C CA 1
ATOM 1396 C C . THR C 1 41 ? 12.358 -24.130 25.843 1.00 55.76 41 THR C C 1
ATOM 1397 O O . THR C 1 41 ? 11.699 -23.091 25.753 1.00 72.84 41 THR C O 1
ATOM 1401 N N . GLY C 1 42 ? 13.497 -24.288 25.182 1.00 67.25 42 GLY C N 1
ATOM 1402 C CA . GLY C 1 42 ? 13.916 -23.305 24.205 1.00 65.65 42 GLY C CA 1
ATOM 1403 C C . GLY C 1 42 ? 13.639 -23.729 22.780 1.00 39.07 42 GLY C C 1
ATOM 1404 O O . GLY C 1 42 ? 14.355 -23.332 21.857 1.00 56.63 42 GLY C O 1
ATOM 1405 N N . SER C 1 43 ? 12.588 -24.526 22.590 1.00 38.84 43 SER C N 1
ATOM 1406 C CA . SER C 1 43 ? 12.375 -25.219 21.330 1.00 50.90 43 SER C CA 1
ATOM 1407 C C . SER C 1 43 ? 10.910 -25.165 20.919 1.00 37.64 43 SER C C 1
ATOM 1408 O O . SER C 1 43 ? 10.011 -25.082 21.760 1.00 47.19 43 SER C O 1
ATOM 1411 N N . ILE C 1 44 ? 10.688 -25.217 19.606 1.00 39.69 44 ILE C N 1
ATOM 1412 C CA . ILE C 1 44 ? 9.365 -25.359 19.013 1.00 29.84 44 ILE C CA 1
ATOM 1413 C C . ILE C 1 44 ? 9.420 -26.493 17.999 1.00 32.22 44 ILE C C 1
ATOM 1414 O O . ILE C 1 44 ? 10.433 -26.697 17.325 1.00 32.47 44 ILE C O 1
ATOM 1419 N N . ASP C 1 45 ? 8.320 -27.235 17.893 1.00 34.96 45 ASP C N 1
ATOM 1420 C CA . ASP C 1 45 ? 8.242 -28.337 16.947 1.00 37.88 45 ASP C CA 1
ATOM 1421 C C . ASP C 1 45 ? 7.558 -27.849 15.670 1.00 43.30 45 ASP C C 1
ATOM 1422 O O . ASP C 1 45 ? 7.196 -26.677 15.537 1.00 30.27 45 ASP C O 1
ATOM 1427 N N . TYR C 1 46 ? 7.380 -28.761 14.710 1.00 31.97 46 TYR C N 1
ATOM 1428 C CA . TYR C 1 46 ? 6.729 -28.412 13.450 1.00 38.04 46 TYR C CA 1
ATOM 1429 C C . TYR C 1 46 ? 5.476 -27.558 13.595 1.00 39.72 46 TYR C C 1
ATOM 1430 O O . TYR C 1 46 ? 5.384 -26.464 13.024 1.00 43.86 46 TYR C O 1
ATOM 1439 N N . HIS C 1 47 ? 4.493 -28.050 14.354 1.00 30.88 47 HIS C N 1
ATOM 1440 C CA . HIS C 1 47 ? 3.226 -27.339 14.484 1.00 35.01 47 HIS C CA 1
ATOM 1441 C C . HIS C 1 47 ? 3.419 -25.971 15.123 1.00 37.16 47 HIS C C 1
ATOM 1442 O O . HIS C 1 47 ? 2.816 -24.983 14.687 1.00 36.86 47 HIS C O 1
ATOM 1449 N N . GLU C 1 48 ? 4.259 -25.893 16.156 1.00 33.74 48 GLU C N 1
ATOM 1450 C CA . GLU C 1 48 ? 4.467 -24.622 16.840 1.00 34.77 48 GLU C CA 1
ATOM 1451 C C . GLU C 1 48 ? 5.201 -23.619 15.960 1.00 34.21 48 GLU C C 1
ATOM 1452 O O . GLU C 1 48 ? 4.996 -22.409 16.103 1.00 36.09 48 GLU C O 1
ATOM 1458 N N . LEU C 1 49 ? 6.049 -24.094 15.044 1.00 28.48 49 LEU C N 1
ATOM 1459 C CA . LEU C 1 49 ? 6.690 -23.183 14.101 1.00 29.22 49 LEU C CA 1
ATOM 1460 C C . LEU C 1 49 ? 5.682 -22.629 13.103 1.00 38.12 49 LEU C C 1
ATOM 1461 O O . LEU C 1 49 ? 5.755 -21.454 12.725 1.00 32.85 49 LEU C O 1
ATOM 1466 N N . LYS C 1 50 ? 4.730 -23.459 12.670 1.00 28.27 50 LYS C N 1
ATOM 1467 C CA . LYS C 1 50 ? 3.732 -23.013 11.703 1.00 34.91 50 LYS C CA 1
ATOM 1468 C C . LYS C 1 50 ? 2.895 -21.869 12.261 1.00 30.73 50 LYS C C 1
ATOM 1469 O O . LYS C 1 50 ? 2.731 -20.829 11.613 1.00 28.15 50 LYS C O 1
ATOM 1475 N N . VAL C 1 51 ? 2.362 -22.042 13.472 1.00 22.08 51 VAL C N 1
ATOM 1476 C CA . VAL C 1 51 ? 1.506 -21.015 14.055 1.00 32.66 51 VAL C CA 1
ATOM 1477 C C . VAL C 1 51 ? 2.316 -19.790 14.456 1.00 28.89 51 VAL C C 1
ATOM 1478 O O . VAL C 1 51 ? 1.803 -18.664 14.428 1.00 28.47 51 VAL C O 1
ATOM 1482 N N . ALA C 1 52 ? 3.584 -19.976 14.832 1.00 27.14 52 ALA C N 1
ATOM 1483 C CA . ALA C 1 52 ? 4.410 -18.838 15.221 1.00 25.69 52 ALA C CA 1
ATOM 1484 C C . ALA C 1 52 ? 4.676 -17.917 14.037 1.00 20.99 52 ALA C C 1
ATOM 1485 O O . ALA C 1 52 ? 4.632 -16.690 14.176 1.00 29.28 52 ALA C O 1
ATOM 1495 N N . ARG C 1 54 ? 2.773 -17.813 11.313 1.00 26.03 54 ARG C N 1
ATOM 1496 C CA . ARG C 1 54 ? 1.467 -17.265 10.962 1.00 25.26 54 ARG C CA 1
ATOM 1497 C C . ARG C 1 54 ? 1.048 -16.160 11.921 1.00 27.55 54 ARG C C 1
ATOM 1498 O O . ARG C 1 54 ? 0.325 -15.239 11.525 1.00 29.80 54 ARG C O 1
ATOM 1506 N N . ALA C 1 55 ? 1.487 -16.234 13.180 1.00 27.49 55 ALA C N 1
ATOM 1507 C CA . ALA C 1 55 ? 1.224 -15.157 14.125 1.00 28.57 55 ALA C CA 1
ATOM 1508 C C . ALA C 1 55 ? 1.975 -13.884 13.767 1.00 33.05 55 ALA C C 1
ATOM 1509 O O . ALA C 1 55 ? 1.633 -12.812 14.275 1.00 31.21 55 ALA C O 1
ATOM 1511 N N . LEU C 1 56 ? 2.991 -13.974 12.911 1.00 31.75 56 LEU C N 1
ATOM 1512 C CA . LEU C 1 56 ? 3.736 -12.808 12.463 1.00 30.83 56 LEU C CA 1
ATOM 1513 C C . LEU C 1 56 ? 3.336 -12.362 11.063 1.00 25.31 56 LEU C C 1
ATOM 1514 O O . LEU C 1 56 ? 3.997 -11.492 10.489 1.00 35.38 56 LEU C O 1
ATOM 1519 N N . GLY C 1 57 ? 2.275 -12.938 10.499 1.00 26.38 57 GLY C N 1
ATOM 1520 C CA . GLY C 1 57 ? 1.742 -12.496 9.227 1.00 22.79 57 GLY C CA 1
ATOM 1521 C C . GLY C 1 57 ? 2.159 -13.305 8.018 1.00 28.17 57 GLY C C 1
ATOM 1522 O O . GLY C 1 57 ? 1.771 -12.950 6.899 1.00 36.63 57 GLY C O 1
ATOM 1523 N N . PHE C 1 58 ? 2.931 -14.374 8.199 1.00 29.03 58 PHE C N 1
ATOM 1524 C CA . PHE C 1 58 ? 3.384 -15.213 7.095 1.00 31.96 58 PHE C CA 1
ATOM 1525 C C . PHE C 1 58 ? 2.572 -16.503 7.096 1.00 31.46 58 PHE C C 1
ATOM 1526 O O . PHE C 1 58 ? 2.743 -17.352 7.976 1.00 44.97 58 PHE C O 1
ATOM 1534 N N . ASP C 1 59 ? 1.691 -16.649 6.107 1.00 44.14 59 ASP C N 1
ATOM 1535 C CA . ASP C 1 59 ? 0.846 -17.838 5.989 1.00 49.26 59 ASP C CA 1
ATOM 1536 C C . ASP C 1 59 ? 1.617 -18.941 5.261 1.00 44.96 59 ASP C C 1
ATOM 1537 O O . ASP C 1 59 ? 1.385 -19.255 4.091 1.00 43.41 59 ASP C O 1
ATOM 1542 N N . VAL C 1 60 ? 2.555 -19.537 5.995 1.00 39.60 60 VAL C N 1
ATOM 1543 C CA . VAL C 1 60 ? 3.390 -20.591 5.437 1.00 32.49 60 VAL C CA 1
ATOM 1544 C C . VAL C 1 60 ? 2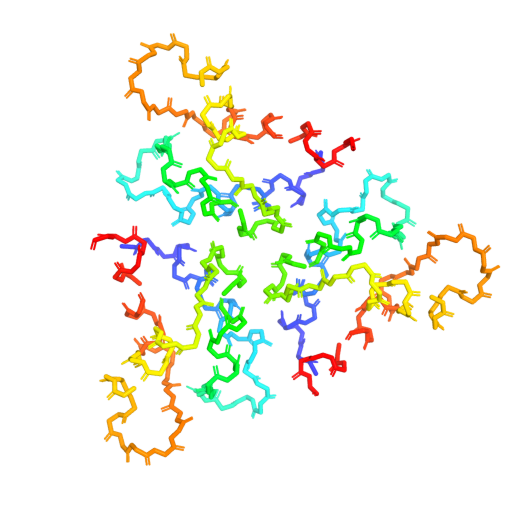.599 -21.893 5.344 1.00 41.23 60 VAL C C 1
ATOM 1545 O O . VAL C 1 60 ? 1.630 -22.122 6.073 1.00 35.51 60 VAL C O 1
ATOM 1549 N N . LYS C 1 61 ? 3.022 -22.755 4.425 1.00 37.79 61 LYS C N 1
ATOM 1550 C CA . LYS C 1 61 ? 2.412 -24.059 4.221 1.00 51.52 61 LYS C CA 1
ATOM 1551 C C . LYS C 1 61 ? 3.407 -25.159 4.571 1.00 42.66 61 LYS C C 1
ATOM 1552 O O . LYS C 1 61 ? 4.584 -24.907 4.837 1.00 36.39 61 LYS C O 1
ATOM 1558 N N . LYS C 1 62 ? 2.908 -26.394 4.543 1.00 41.74 62 LYS C N 1
ATOM 1559 C CA . LYS C 1 62 ? 3.684 -27.545 5.008 1.00 33.02 62 LYS C CA 1
ATOM 1560 C C . LYS C 1 62 ? 5.028 -27.712 4.305 1.00 39.37 62 LYS C C 1
ATOM 1561 O O . LYS C 1 62 ? 6.040 -27.896 5.005 1.00 32.05 62 LYS C O 1
ATOM 1567 N N . PRO C 1 63 ? 5.129 -27.676 2.968 1.00 33.91 63 PRO C N 1
ATOM 1568 C CA . PRO C 1 63 ? 6.445 -27.900 2.342 1.00 35.42 63 PRO C CA 1
ATOM 1569 C C . PRO C 1 63 ? 7.495 -26.877 2.740 1.00 27.39 63 PRO C C 1
ATOM 1570 O O . PRO C 1 63 ? 8.683 -27.215 2.802 1.00 35.04 63 PRO C O 1
ATOM 1574 N N . GLU C 1 64 ? 7.095 -25.634 3.012 1.00 28.91 64 GLU C N 1
ATOM 1575 C CA . GLU C 1 64 ? 8.065 -24.626 3.426 1.00 28.40 64 GLU C CA 1
ATOM 1576 C C . GLU C 1 64 ? 8.501 -24.841 4.870 1.00 38.07 64 GLU C C 1
ATOM 1577 O O . GLU C 1 64 ? 9.674 -24.643 5.206 1.00 27.46 64 GLU C O 1
ATOM 1583 N N . ILE C 1 65 ? 7.572 -25.250 5.737 1.00 28.33 65 ILE C N 1
ATOM 1584 C CA . ILE C 1 65 ? 7.905 -25.461 7.143 1.00 26.52 65 ILE C CA 1
ATOM 1585 C C . ILE C 1 65 ? 8.857 -26.642 7.295 1.00 35.59 65 ILE C C 1
ATOM 1586 O O . ILE C 1 65 ? 9.852 -26.567 8.024 1.00 43.93 65 ILE C O 1
ATOM 1591 N N . LEU C 1 66 ? 8.564 -27.752 6.610 1.00 28.23 66 LEU C N 1
ATOM 1592 C CA . LEU C 1 66 ? 9.465 -28.899 6.648 1.00 33.82 66 LEU C CA 1
ATOM 1593 C C . LEU C 1 66 ? 10.822 -28.562 6.048 1.00 28.37 66 LEU C C 1
ATOM 1594 O O . LEU C 1 66 ? 11.842 -29.122 6.466 1.00 32.48 66 LEU C O 1
ATOM 1599 N N . GLU C 1 67 ? 10.856 -27.655 5.070 1.00 27.04 67 GLU C N 1
ATOM 1600 C CA . GLU C 1 67 ? 12.133 -27.221 4.515 1.00 37.38 67 GLU C CA 1
ATOM 1601 C C . GLU C 1 67 ? 12.938 -26.437 5.544 1.00 35.91 67 GLU C C 1
ATOM 1602 O O . GLU C 1 67 ? 14.155 -26.620 5.658 1.00 44.48 67 GLU C O 1
ATOM 1608 N N . LEU C 1 68 ? 12.273 -25.568 6.309 1.00 31.60 68 LEU C N 1
ATOM 1609 C CA . LEU C 1 68 ? 12.971 -24.791 7.328 1.00 33.71 68 LEU C CA 1
ATOM 1610 C C . LEU C 1 68 ? 13.420 -25.670 8.488 1.00 35.91 68 LEU C C 1
ATOM 1611 O O . LEU C 1 68 ? 14.505 -25.465 9.044 1.00 38.41 68 LEU C O 1
ATOM 1624 N N . ASN C 1 70 ? 14.260 -28.893 8.363 1.00 38.83 70 ASN C N 1
ATOM 1625 C CA . ASN C 1 70 ? 15.417 -29.674 7.934 1.00 37.02 70 ASN C CA 1
ATOM 1626 C C . ASN C 1 70 ? 16.686 -28.833 7.887 1.00 36.09 70 ASN C C 1
ATOM 1627 O O . ASN C 1 70 ? 17.786 -29.360 8.089 1.00 44.61 70 ASN C O 1
ATOM 1632 N N . GLU C 1 71 ? 16.560 -27.531 7.625 1.00 42.29 71 GLU C N 1
ATOM 1633 C CA . GLU C 1 71 ? 17.735 -26.668 7.572 1.00 36.57 71 GLU C CA 1
ATOM 1634 C C . GLU C 1 71 ? 18.254 -26.313 8.959 1.00 38.82 71 GLU C C 1
ATOM 1635 O O . GLU C 1 71 ? 19.468 -26.165 9.141 1.00 40.94 71 GLU C O 1
ATOM 1641 N N . TYR C 1 72 ? 17.363 -26.173 9.943 1.00 29.72 72 TYR C N 1
ATOM 1642 C CA . TYR C 1 72 ? 17.746 -25.689 11.261 1.00 25.04 72 TYR C CA 1
ATOM 1643 C C .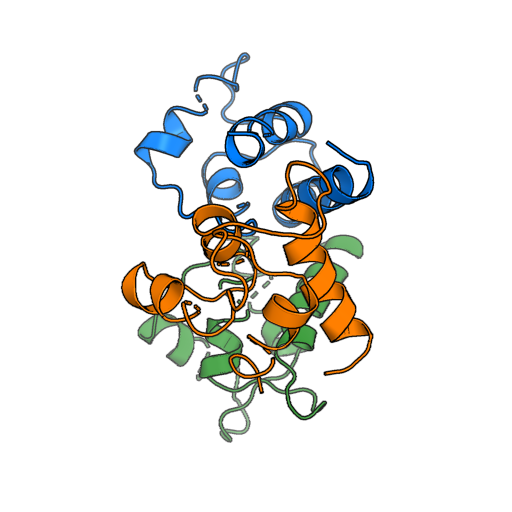 TYR C 1 72 ? 17.714 -26.751 12.351 1.00 32.19 72 TYR C C 1
ATOM 1644 O O . TYR C 1 72 ? 18.320 -26.539 13.406 1.00 35.05 72 TYR C O 1
ATOM 1653 N N . ASP C 1 73 ? 17.030 -27.877 12.134 1.00 29.40 73 ASP C N 1
ATOM 1654 C CA . ASP C 1 73 ? 17.055 -28.988 13.088 1.00 40.81 73 ASP C CA 1
ATOM 1655 C C . ASP C 1 73 ? 18.298 -29.836 12.811 1.00 34.80 73 ASP C C 1
ATOM 1656 O O . ASP C 1 73 ? 18.239 -30.965 12.319 1.00 44.46 73 ASP C O 1
ATOM 1661 N N . ARG C 1 74 ? 19.452 -29.250 13.141 1.00 39.39 74 ARG C N 1
ATOM 1662 C CA . ARG C 1 74 ? 20.728 -29.901 12.864 1.00 39.27 74 ARG C CA 1
ATOM 1663 C C . ARG C 1 74 ? 20.899 -31.169 13.691 1.00 41.46 74 ARG C C 1
ATOM 1664 O O . ARG C 1 74 ? 21.440 -32.167 13.201 1.00 45.79 74 ARG C O 1
ATOM 1672 N N . GLU C 1 75 ? 20.444 -31.153 14.946 1.00 46.88 75 GLU C N 1
ATOM 1673 C CA . GLU C 1 75 ? 20.567 -32.333 15.794 1.00 44.13 75 GLU C CA 1
ATOM 1674 C C . GLU C 1 75 ? 19.595 -33.435 15.394 1.00 45.49 75 GLU C C 1
ATOM 1675 O O . GLU C 1 75 ? 19.817 -34.598 15.748 1.00 54.65 75 GLU C O 1
ATOM 1681 N N . GLY C 1 76 ? 18.529 -33.100 14.672 1.00 51.59 76 GLY C N 1
ATOM 1682 C CA . GLY C 1 76 ? 17.611 -34.099 14.161 1.00 33.02 76 GLY C CA 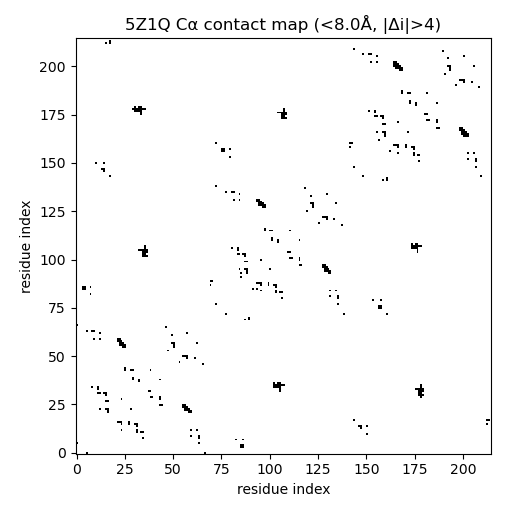1
ATOM 1683 C C . GLY C 1 76 ? 16.710 -34.725 15.205 1.00 38.20 76 GLY C C 1
ATOM 1684 O O . GLY C 1 76 ? 16.574 -35.951 15.255 1.00 44.98 76 GLY C O 1
ATOM 1685 N N . ASN C 1 77 ? 16.084 -33.900 16.045 1.00 36.91 77 ASN C N 1
ATOM 1686 C CA . ASN C 1 77 ? 15.124 -34.384 17.030 1.00 45.94 77 ASN C CA 1
ATOM 1687 C C . ASN C 1 77 ? 13.760 -33.717 16.895 1.00 36.14 77 ASN C C 1
ATOM 1688 O O . ASN C 1 77 ? 12.920 -33.862 17.791 1.00 39.34 77 ASN C O 1
ATOM 1693 N N . GLY C 1 78 ? 13.518 -32.989 15.806 1.00 38.03 78 GLY C N 1
ATOM 1694 C CA . GLY C 1 78 ? 12.229 -32.364 15.592 1.00 41.32 78 GLY C CA 1
ATOM 1695 C C . GLY C 1 78 ? 12.011 -31.063 16.327 1.00 37.62 78 GLY C C 1
ATOM 1696 O O . GLY C 1 78 ? 10.859 -30.679 16.551 1.00 29.07 78 GLY C O 1
ATOM 1697 N N . TYR C 1 79 ? 13.081 -30.366 16.708 1.00 31.12 79 TYR C N 1
ATOM 1698 C CA . TYR C 1 79 ? 12.972 -29.110 17.434 1.00 31.85 79 TYR C CA 1
ATOM 1699 C C . TYR C 1 79 ? 14.007 -28.124 16.910 1.00 33.72 79 TYR C C 1
ATOM 1700 O O . TYR C 1 79 ? 15.074 -28.516 16.431 1.00 31.34 79 TYR C O 1
ATOM 1709 N N . ILE C 1 80 ? 13.676 -26.835 17.003 1.00 31.78 80 ILE C N 1
ATOM 1710 C CA . ILE C 1 80 ? 14.601 -25.755 16.691 1.00 25.60 80 ILE C CA 1
ATOM 1711 C C . ILE C 1 80 ? 14.521 -24.717 17.802 1.00 29.25 80 ILE C C 1
ATOM 1712 O O . ILE C 1 80 ? 13.503 -24.579 18.484 1.00 34.86 80 ILE C O 1
ATOM 1717 N N . GLY C 1 81 ? 15.617 -23.977 17.977 1.00 23.49 81 GLY C N 1
ATOM 1718 C CA . GLY C 1 81 ? 15.705 -22.979 19.022 1.00 28.83 81 GLY C CA 1
ATOM 1719 C C . GLY C 1 81 ? 15.209 -21.612 18.580 1.00 24.32 81 GLY C C 1
ATOM 1720 O O . GLY C 1 81 ? 14.824 -21.391 17.433 1.00 24.78 81 GLY C O 1
ATOM 1721 N N . PHE C 1 82 ? 15.225 -20.675 19.534 1.00 21.43 82 PHE C N 1
ATOM 1722 C CA . PHE C 1 82 ? 14.803 -19.309 19.234 1.00 30.17 82 PHE C CA 1
ATOM 1723 C C . PHE C 1 82 ? 15.746 -18.643 18.241 1.00 29.89 82 PHE C C 1
ATOM 1724 O O . PHE C 1 82 ? 15.299 -17.949 17.319 1.00 25.62 82 PHE C O 1
ATOM 1732 N N . ASP C 1 83 ? 17.055 -18.832 18.419 1.00 28.77 83 ASP C N 1
ATOM 1733 C CA . ASP C 1 83 ? 18.016 -18.236 17.497 1.00 19.45 83 ASP C CA 1
ATOM 1734 C C . ASP C 1 83 ? 17.879 -18.816 16.097 1.00 26.94 83 ASP C C 1
ATOM 1735 O O . ASP C 1 83 ? 18.170 -18.131 15.109 1.00 41.01 83 ASP C O 1
ATOM 1740 N N . ASP C 1 84 ? 17.443 -20.074 15.989 1.00 26.12 84 ASP C N 1
ATOM 1741 C CA . ASP C 1 84 ? 17.029 -20.596 14.692 1.00 24.37 84 ASP C CA 1
ATOM 1742 C C . ASP C 1 84 ? 15.795 -19.861 14.188 1.00 29.28 84 ASP C C 1
ATOM 1743 O O . ASP C 1 84 ? 15.722 -19.483 13.013 1.00 34.03 84 ASP C O 1
ATOM 1748 N N . PHE C 1 85 ? 14.817 -19.645 15.071 1.00 26.48 85 PHE C N 1
ATOM 1749 C CA . PHE C 1 85 ? 13.600 -18.940 14.686 1.00 27.45 85 PHE C CA 1
ATOM 1750 C C . PHE C 1 85 ? 13.885 -17.479 14.361 1.00 22.19 85 PHE C C 1
ATOM 1751 O O . PHE C 1 85 ? 13.305 -16.922 13.420 1.00 26.04 85 PHE C O 1
ATOM 1759 N N . LEU C 1 86 ? 14.775 -16.841 15.127 1.00 27.89 86 LEU C N 1
ATOM 1760 C CA . LEU C 1 86 ? 15.138 -15.455 14.843 1.00 30.29 86 LEU C CA 1
ATOM 1761 C C . LEU C 1 86 ? 15.781 -15.326 13.469 1.00 23.96 86 LEU C C 1
ATOM 1762 O O . LEU C 1 86 ? 15.523 -14.361 12.740 1.00 30.62 86 LEU C O 1
ATOM 1767 N N . ASP C 1 87 ? 16.619 -16.294 13.093 1.00 27.53 87 ASP C N 1
ATOM 1768 C CA . ASP C 1 87 ? 17.269 -16.240 11.789 1.00 25.18 87 ASP C CA 1
ATOM 1769 C C . ASP C 1 87 ? 16.274 -16.498 10.664 1.00 29.89 87 ASP C C 1
ATOM 1770 O O . ASP C 1 87 ? 16.387 -15.911 9.581 1.00 37.80 87 ASP C O 1
ATOM 1775 N N . ILE C 1 88 ? 15.292 -17.370 10.903 1.00 31.60 88 ILE C N 1
ATOM 1776 C CA . ILE C 1 88 ? 14.263 -17.633 9.899 1.00 25.58 88 ILE C CA 1
ATOM 1777 C C . ILE C 1 88 ? 13.475 -16.363 9.605 1.00 31.08 88 ILE C C 1
ATOM 1778 O O . ILE C 1 88 ? 13.269 -15.991 8.443 1.00 35.57 88 ILE C O 1
ATOM 1791 N N . THR C 1 90 ? 14.350 -13.300 10.254 1.00 37.70 90 THR C N 1
ATOM 1792 C CA . THR C 1 90 ? 15.233 -12.283 9.691 1.00 39.53 90 THR C CA 1
ATOM 1793 C C . THR C 1 90 ? 15.333 -12.425 8.177 1.00 40.07 90 THR C C 1
ATOM 1794 O O . THR C 1 90 ? 15.289 -11.429 7.445 1.00 47.42 90 THR C O 1
ATOM 1798 N N . GLU C 1 91 ? 15.456 -13.661 7.690 1.00 31.02 91 GLU C N 1
ATOM 1799 C CA . GLU C 1 91 ? 15.526 -13.894 6.252 1.00 34.17 91 GLU C CA 1
ATOM 1800 C C . GLU C 1 91 ? 14.194 -13.607 5.570 1.00 41.10 91 GLU C C 1
ATOM 1801 O O . GLU C 1 91 ? 14.172 -13.138 4.427 1.00 60.76 91 GLU C O 1
ATOM 1807 N N . LYS C 1 92 ? 13.078 -13.874 6.254 1.00 36.14 92 LYS C N 1
ATOM 1808 C CA . LYS C 1 92 ? 11.767 -13.668 5.645 1.00 33.85 92 LYS C CA 1
ATOM 1809 C C . LYS C 1 92 ? 11.417 -12.188 5.560 1.00 39.73 92 LYS C C 1
ATOM 1810 O O . LYS C 1 92 ? 10.901 -11.725 4.536 1.00 45.63 92 LYS C O 1
ATOM 1816 N N . ILE C 1 93 ? 11.688 -11.430 6.622 1.00 40.02 93 ILE C N 1
ATOM 1817 C CA . ILE C 1 93 ? 11.327 -10.016 6.641 1.00 39.55 93 ILE C CA 1
ATOM 1818 C C . ILE C 1 93 ? 12.276 -9.185 5.780 1.00 48.11 93 ILE C C 1
ATOM 1819 O O . ILE C 1 93 ? 11.876 -8.149 5.236 1.00 68.11 93 ILE C O 1
ATOM 1824 N N . LYS C 1 94 ? 13.525 -9.622 5.615 1.00 66.21 94 LYS C N 1
ATOM 1825 C CA . LYS C 1 94 ? 14.518 -8.880 4.845 1.00 62.69 94 LYS C CA 1
ATOM 1826 C C . LYS C 1 94 ? 14.747 -9.477 3.458 1.00 74.12 94 LYS C C 1
ATOM 1827 O O . LYS C 1 94 ? 15.795 -9.249 2.850 1.00 81.21 94 LYS C O 1
ATOM 1833 N N . ASN C 1 95 ? 13.772 -10.238 2.957 1.00 77.47 95 ASN C N 1
ATOM 1834 C CA . ASN C 1 95 ? 13.768 -10.808 1.600 1.00 71.49 95 ASN C CA 1
ATOM 1835 C C . ASN C 1 95 ? 15.138 -11.191 1.040 1.00 78.98 95 ASN C C 1
ATOM 1836 O O . ASN C 1 95 ? 15.899 -11.920 1.672 1.00 79.68 95 ASN C O 1
#

Organism: Euplotoides octocarinatus (NCBI:txid2716877)

Nearest PDB structures (foldseek):
  3aaj-assembly1_B  TM=7.298E-01  e=9.286E-04  Homo sapiens
  6psd-assembly2_C  TM=6.289E-01  e=1.034E-02  Homo sapiens
  6psd-assembly7_M  TM=6.235E-01  e=9.076E-03  Homo sapiens
  2pmy-assembly1_A  TM=6.003E-01  e=1.858E-02  Homo sapiens
  6psd-assembly3_A  TM=6.079E-01  e=3.129E-02  Homo sapiens

Radius of gyration: 17.71 Å; Cα contacts (8 Å, |Δi|>4): 243; chains: 3; bounding box: 48×46×39 Å

Secondary structure (DSSP, 8-state):
--HHHHHHHHHHHHHS-TTSSSEE-HHHHHH--TTS----HHHHHH---S--S-SS-EEHHHHHH--HHHH-/--HHHHHHHHHHHHHS-TTSSSEE-HHHHHH--TTS----HHHHHH---S--SSSS-EEHHHHHH--TTT-/--HHHHHHHHHHHHHT-TTSSSEE-HHHHHH--TTS----HHHHHH---S--S-SS-EEHHHHHH--TTTT-

InterPro domains:
  IPR002048 EF-hand domain [PF13499] (27-90)
  IPR002048 EF-hand domain [PF13499] (100-163)
  IPR002048 EF-hand domain [PS50222] (24-59)
  IPR002048 EF-hand domain [PS50222] (60-95)
  IPR002048 EF-hand domain [PS50222] (97-132)
  IPR002048 EF-hand domain [PS50222] (133-168)
  IPR002048 EF-hand domain [SM00054] (28-56)
  IPR002048 EF-hand domain [SM00054] (64-92)
  IPR002048 EF-hand domain [SM00054] (101-129)
  IPR002048 EF-hand domain [SM00054] (137-165)
  IPR011992 EF-hand domain pair [SSF47473] (15-164)
  IPR018247 EF-Hand 1, calcium-binding site [PS00018] (37-49)
  IPR018247 EF-Hand 1, calcium-binding site [PS00018] (146-158)
  IPR050230 Calmodulin/Myosin light chain/Troponin C-like [PTHR23048] (18-164)